Protein AF-A0A3L7A9S5-F1 (afdb_monomer_lite)

Radius of gyration: 22.64 Å; chains: 1; bounding box: 62×44×70 Å

Secondary structure (DSSP, 8-state):
----PPPPEEEEEEEEEEETHHHHHHH-TTHHHHHHHHHHHHHHHHHHHHHHHHHHS------EEEEEETTEEEEEEEE-SHHHHHHHHHHHHHHHHHHIIIIITTTT-EEE-EEEEEEETTTSEEEEEESSTTS----S-HHHHHHHHHSSS--TTTEEEEEESHHHHHHHHHHTT--SSEEEE-HHHHHHHHHHHHHHHTSSS---SS--TTEEEEEEEE-TTSGGG-EEEEEEEETTTTSHHHHHHHTTS-SPPPHHHHHHHHHHHHHSTT-------TT-SSGGGGSPPP-TTHHHHHHHHH-----PPPP-PPPPPS-PPP-

Sequence (327 aa):
MASQNARAKSILFLSADLVGSTSYKQEKDGWQLIFLGFYREFPQMLGNVYREHQKLHEGKLEFTLWKAIGDELIFEVPVTSEADISDAVRVWLKAMEDYESDSLRESKLALKGGAFIATFPGPDSESSIPRAPDVEVSDNPVVILNDEALKGKKSHTRFLYDYFGPSVDTGFRIAGHASRRYFTMTVEVIWAIAKIAHSSESSTELDTRHHVRDVVFRGREFLKGVWRGQEYPIFAIDRECETTLNKAFATLNGKEISSKDIAHVCEACSETDGWPSKVYLPNAQTEIFRTPPQDAMKKLRETATDVTPKTQPSEDGEALEEDAPLG

Structure (mmCIF, N/CA/C/O backbone):
data_AF-A0A3L7A9S5-F1
#
_entry.id   AF-A0A3L7A9S5-F1
#
loop_
_atom_site.group_PDB
_atom_site.id
_atom_site.type_symbol
_atom_site.label_atom_id
_atom_site.label_alt_id
_atom_site.label_comp_id
_atom_site.label_asym_id
_atom_site.label_entity_id
_atom_site.label_seq_id
_atom_site.pdbx_PDB_ins_code
_atom_site.Cartn_x
_atom_site.Cartn_y
_atom_site.Cartn_z
_atom_site.occupancy
_atom_site.B_iso_or_equiv
_atom_site.auth_seq_id
_atom_site.auth_comp_id
_atom_site.auth_asym_id
_atom_site.auth_atom_id
_atom_site.pdbx_PDB_model_num
ATOM 1 N N . MET A 1 1 ? 33.549 2.703 -12.528 1.00 35.19 1 MET A N 1
ATOM 2 C CA . MET A 1 1 ? 33.084 3.773 -11.612 1.00 35.19 1 MET A CA 1
ATOM 3 C C . MET A 1 1 ? 32.194 4.705 -12.431 1.00 35.19 1 MET A C 1
ATOM 5 O O . MET A 1 1 ? 32.700 5.223 -13.407 1.00 35.19 1 MET A O 1
ATOM 9 N N . ALA A 1 2 ? 30.898 4.914 -12.223 1.00 31.73 2 ALA A N 1
ATOM 10 C CA . ALA A 1 2 ? 29.937 4.472 -11.224 1.00 31.73 2 ALA A CA 1
ATOM 11 C C . ALA A 1 2 ? 28.692 3.943 -11.964 1.00 31.73 2 ALA A C 1
ATOM 13 O O . ALA A 1 2 ? 28.119 4.658 -12.781 1.00 31.73 2 ALA A O 1
ATOM 14 N N . SER A 1 3 ? 28.277 2.704 -11.687 1.00 35.16 3 SER A N 1
ATOM 15 C CA . SER A 1 3 ? 26.909 2.283 -11.996 1.00 35.16 3 SER A CA 1
ATOM 16 C C . SER A 1 3 ? 26.027 2.974 -10.966 1.00 35.16 3 SER A C 1
ATOM 18 O O . SER A 1 3 ? 26.163 2.703 -9.774 1.00 35.16 3 SER A O 1
ATOM 20 N N . GLN A 1 4 ? 25.232 3.952 -11.400 1.00 40.06 4 GLN A N 1
ATOM 21 C CA . GLN A 1 4 ? 24.271 4.648 -10.551 1.00 40.06 4 GLN A CA 1
ATOM 22 C C . GLN A 1 4 ? 23.406 3.609 -9.836 1.00 40.06 4 GLN A C 1
ATOM 24 O O . GLN A 1 4 ? 22.606 2.925 -10.468 1.00 40.06 4 GLN A O 1
ATOM 29 N N . ASN A 1 5 ? 23.592 3.485 -8.520 1.00 42.44 5 ASN A N 1
ATOM 30 C CA . ASN A 1 5 ? 22.676 2.757 -7.655 1.00 42.44 5 ASN A CA 1
ATOM 31 C C . ASN A 1 5 ? 21.263 3.259 -7.960 1.00 42.44 5 ASN A C 1
ATOM 33 O O . ASN A 1 5 ? 21.004 4.458 -7.812 1.00 42.44 5 ASN A O 1
ATOM 37 N N . ALA A 1 6 ? 20.351 2.365 -8.349 1.00 57.88 6 ALA A N 1
ATOM 38 C CA . ALA A 1 6 ? 18.932 2.645 -8.196 1.00 57.88 6 ALA A CA 1
ATOM 39 C C . ALA A 1 6 ? 18.742 3.107 -6.744 1.00 57.88 6 ALA A C 1
ATOM 41 O O . ALA A 1 6 ? 19.107 2.391 -5.807 1.00 57.88 6 ALA A O 1
ATOM 42 N N . ARG A 1 7 ? 18.320 4.363 -6.556 1.00 83.38 7 ARG A N 1
ATOM 43 C CA . ARG A 1 7 ? 18.239 4.960 -5.221 1.00 83.38 7 ARG A CA 1
ATOM 44 C C . ARG A 1 7 ? 17.234 4.138 -4.428 1.00 83.38 7 ARG A C 1
ATOM 46 O O . ARG A 1 7 ? 16.077 4.052 -4.834 1.00 83.38 7 ARG A O 1
ATOM 53 N N . ALA A 1 8 ? 17.702 3.531 -3.340 1.00 94.12 8 ALA A N 1
ATOM 54 C CA . ALA A 1 8 ? 16.856 2.739 -2.469 1.00 94.12 8 ALA A CA 1
ATOM 55 C C . ALA A 1 8 ? 15.599 3.530 -2.092 1.00 94.12 8 ALA A C 1
ATOM 57 O O . ALA A 1 8 ? 15.684 4.721 -1.774 1.00 94.12 8 ALA A O 1
ATOM 58 N N . LYS A 1 9 ? 14.444 2.877 -2.174 1.00 96.44 9 LYS A N 1
ATOM 59 C CA . LYS A 1 9 ? 13.139 3.495 -1.932 1.00 96.44 9 LYS A CA 1
ATOM 60 C C . LYS A 1 9 ? 12.128 2.435 -1.525 1.00 96.44 9 LYS A C 1
ATOM 62 O O . LYS A 1 9 ? 12.250 1.283 -1.940 1.00 96.44 9 LYS A O 1
ATOM 67 N N . SER A 1 10 ? 11.115 2.863 -0.786 1.00 98.19 10 SER A N 1
ATOM 68 C CA . SER A 1 10 ? 9.901 2.080 -0.581 1.00 98.19 10 SER A CA 1
ATOM 69 C C . SER A 1 10 ? 8.718 2.798 -1.210 1.00 98.19 10 SER A C 1
ATOM 71 O O . SER A 1 10 ? 8.653 4.030 -1.220 1.00 98.19 10 SER A O 1
ATOM 73 N N . ILE A 1 11 ? 7.797 2.016 -1.755 1.00 98.62 11 ILE A N 1
ATOM 74 C CA . ILE A 1 11 ? 6.566 2.502 -2.366 1.00 98.62 11 ILE A CA 1
ATOM 75 C C . ILE A 1 11 ? 5.407 1.827 -1.646 1.00 98.62 11 ILE A C 1
ATOM 77 O O . ILE A 1 11 ? 5.340 0.599 -1.599 1.00 98.62 11 ILE A O 1
ATOM 81 N N . LEU A 1 12 ? 4.524 2.638 -1.068 1.00 98.88 12 LEU A N 1
ATOM 82 C CA . LEU A 1 12 ? 3.253 2.196 -0.515 1.00 98.88 12 LEU A CA 1
ATOM 83 C C . LEU A 1 12 ? 2.237 2.081 -1.653 1.00 98.88 12 LEU A C 1
ATOM 85 O O . LEU A 1 12 ? 2.087 3.005 -2.447 1.00 98.88 12 LEU A O 1
ATOM 89 N N . PHE A 1 13 ? 1.518 0.973 -1.699 1.00 98.81 13 PHE A N 1
ATOM 90 C CA . PHE A 1 13 ? 0.423 0.721 -2.619 1.00 98.81 13 PHE A CA 1
ATOM 91 C C . PHE A 1 13 ? -0.887 0.717 -1.848 1.00 98.81 13 PHE A C 1
ATOM 93 O O . PHE A 1 13 ? -0.985 0.090 -0.794 1.00 98.81 13 PHE A O 1
ATOM 100 N N . LEU A 1 14 ? -1.882 1.415 -2.381 1.00 98.81 14 LEU A N 1
ATOM 101 C CA . LEU A 1 14 ? -3.208 1.569 -1.796 1.00 98.81 14 LEU A CA 1
ATOM 102 C C . LEU A 1 14 ? -4.243 1.200 -2.848 1.00 98.81 14 LEU A C 1
ATOM 104 O O . LEU A 1 14 ? -4.197 1.735 -3.958 1.00 98.81 14 LEU A O 1
ATOM 108 N N . SER A 1 15 ? -5.158 0.291 -2.515 1.00 98.44 15 SER A N 1
ATOM 109 C CA . SER A 1 15 ? -6.198 -0.140 -3.448 1.00 98.44 15 SER A CA 1
ATOM 110 C C . SER A 1 15 ? -7.613 0.209 -3.002 1.00 98.44 15 SER A C 1
ATOM 112 O O . SER A 1 15 ? -7.900 0.362 -1.810 1.00 98.44 15 SER A O 1
ATOM 114 N N . ALA A 1 16 ? -8.488 0.378 -3.990 1.00 98.19 16 ALA A N 1
ATOM 115 C CA . ALA A 1 16 ? -9.925 0.541 -3.832 1.00 98.19 16 ALA A CA 1
ATOM 116 C C . ALA A 1 16 ? -10.635 -0.261 -4.932 1.00 98.19 16 ALA A C 1
ATOM 118 O O . ALA A 1 16 ? -10.378 -0.043 -6.112 1.00 98.19 16 ALA A O 1
ATOM 119 N N . ASP A 1 17 ? -11.524 -1.166 -4.534 1.00 97.38 17 ASP A N 1
ATOM 120 C CA . ASP A 1 17 ? -12.269 -2.101 -5.386 1.00 97.38 17 ASP A CA 1
ATOM 121 C C . ASP A 1 17 ? -13.773 -2.000 -5.067 1.00 97.38 17 ASP A C 1
ATOM 123 O O . ASP A 1 17 ? -14.163 -1.968 -3.892 1.00 97.38 17 ASP A O 1
ATOM 127 N N . LEU A 1 18 ? -14.621 -1.942 -6.101 1.00 96.69 18 LEU A N 1
ATOM 128 C CA . LEU A 1 18 ? -16.079 -1.885 -5.974 1.00 96.69 18 LEU A CA 1
ATOM 129 C C . LEU A 1 18 ? -16.670 -3.245 -5.557 1.00 96.69 18 LEU A C 1
ATOM 131 O O . LEU A 1 18 ? -16.833 -4.185 -6.333 1.00 96.69 18 LEU A O 1
ATOM 135 N N . VAL A 1 19 ? -17.146 -3.325 -4.319 1.00 94.44 19 VAL A N 1
ATOM 136 C CA . VAL A 1 19 ? -17.860 -4.491 -3.790 1.00 94.44 19 VAL A CA 1
ATOM 137 C C . VAL A 1 19 ? -19.236 -4.630 -4.446 1.00 94.44 19 VAL A C 1
ATOM 139 O O . VAL A 1 19 ? -20.034 -3.696 -4.439 1.00 94.44 19 VAL A O 1
ATOM 142 N N . GLY A 1 20 ? -19.548 -5.828 -4.952 1.00 90.81 20 GLY A N 1
ATOM 143 C CA . GLY A 1 20 ? -20.847 -6.140 -5.569 1.00 90.81 20 GLY A CA 1
ATOM 144 C C . GLY A 1 20 ? -20.977 -5.694 -7.030 1.00 90.81 20 GLY A C 1
ATOM 145 O O . GLY A 1 20 ? -22.034 -5.864 -7.641 1.00 90.81 20 GLY A O 1
ATOM 146 N N . SER A 1 21 ? -19.895 -5.178 -7.611 1.00 91.12 21 SER A N 1
ATOM 147 C CA . SER A 1 21 ? -19.820 -4.669 -8.982 1.00 91.12 21 SER A CA 1
ATOM 148 C C . SER A 1 21 ? -20.270 -5.684 -10.043 1.00 91.12 21 SER A C 1
ATOM 150 O O . SER A 1 21 ? -20.914 -5.321 -11.024 1.00 91.12 21 SER A O 1
ATOM 152 N N . THR A 1 22 ? -19.942 -6.967 -9.862 1.00 90.88 22 THR A N 1
ATOM 153 C CA . THR A 1 22 ? -20.219 -8.016 -10.850 1.00 90.88 22 THR A CA 1
ATOM 154 C C . THR A 1 22 ? -21.714 -8.253 -10.984 1.00 90.88 22 THR A C 1
ATOM 156 O O . THR A 1 22 ? -22.223 -8.204 -12.099 1.00 90.88 22 THR A O 1
ATOM 159 N N . SER A 1 23 ? -22.426 -8.421 -9.867 1.00 92.00 23 SER A N 1
ATOM 160 C CA . SER A 1 23 ? -23.889 -8.525 -9.872 1.00 92.00 23 SER A CA 1
ATOM 161 C C . SER A 1 23 ? -24.528 -7.246 -10.411 1.00 92.00 23 SER A C 1
ATOM 163 O O . SER A 1 23 ? -25.409 -7.306 -11.263 1.00 92.00 23 SER A O 1
ATOM 165 N N . TYR A 1 24 ? -24.017 -6.079 -10.007 1.00 92.50 24 TYR A N 1
ATOM 166 C CA . TYR A 1 24 ? -24.535 -4.789 -10.465 1.00 92.50 24 TYR A CA 1
ATOM 167 C C . TYR A 1 24 ? -24.465 -4.626 -11.993 1.00 92.50 24 TYR A C 1
ATOM 169 O O . TYR A 1 24 ? -25.446 -4.214 -12.608 1.00 92.50 24 TYR A O 1
ATOM 177 N N . LYS A 1 25 ? -23.350 -5.027 -12.622 1.00 92.94 25 LYS A N 1
ATOM 178 C CA . LYS A 1 25 ? -23.174 -5.008 -14.088 1.00 92.94 25 LYS A CA 1
ATOM 179 C C . LYS A 1 25 ? -24.177 -5.888 -14.842 1.00 92.94 25 LYS A C 1
ATOM 181 O O . LYS A 1 25 ? -24.482 -5.591 -15.991 1.00 92.94 25 LYS A O 1
ATOM 186 N N . GLN A 1 26 ? -24.648 -6.973 -14.226 1.00 93.12 26 GLN A N 1
ATOM 187 C CA . GLN A 1 26 ? -25.603 -7.904 -14.843 1.00 93.12 26 GLN A CA 1
ATOM 188 C C . GLN A 1 26 ? -27.059 -7.456 -14.667 1.00 93.12 26 GLN A C 1
ATOM 190 O O . GLN A 1 26 ? -27.915 -7.817 -15.467 1.00 93.12 26 GLN A O 1
ATOM 195 N N . GLU A 1 27 ? -27.349 -6.686 -13.616 1.00 91.81 27 GLU A N 1
ATOM 196 C CA . GLU A 1 27 ? -28.719 -6.352 -13.212 1.00 91.81 27 GLU A CA 1
ATOM 197 C C . GLU A 1 27 ? -29.150 -4.921 -13.562 1.00 91.81 27 GLU A C 1
ATOM 199 O O . GLU A 1 27 ? -30.349 -4.628 -13.559 1.00 91.81 27 GLU A O 1
ATOM 204 N N . LYS A 1 28 ? -28.203 -4.001 -13.788 1.00 92.38 28 LYS A N 1
ATOM 205 C CA . LYS A 1 28 ? -28.486 -2.567 -13.938 1.00 92.38 28 LYS A CA 1
ATOM 206 C C . LYS A 1 28 ? -28.004 -2.023 -15.273 1.00 92.38 28 LYS A C 1
ATOM 208 O O . LYS A 1 28 ? -26.805 -1.933 -15.521 1.00 92.38 28 LYS A O 1
ATOM 213 N N . ASP A 1 29 ? -28.946 -1.557 -16.086 1.00 91.81 29 ASP A N 1
ATOM 214 C CA . ASP A 1 29 ? -28.632 -0.740 -17.256 1.00 91.81 29 ASP A CA 1
ATOM 215 C C . ASP A 1 29 ? -27.940 0.563 -16.836 1.00 91.81 29 ASP A C 1
ATOM 217 O O . ASP A 1 29 ? -28.244 1.148 -15.794 1.00 91.81 29 ASP A O 1
ATOM 221 N N . GLY A 1 30 ? -26.994 1.027 -17.654 1.00 90.25 30 GLY A N 1
ATOM 222 C CA . GLY A 1 30 ? -26.244 2.255 -17.383 1.00 90.25 30 GLY A CA 1
ATOM 223 C C . GLY A 1 30 ? -25.170 2.122 -16.301 1.00 90.25 30 GLY A C 1
ATOM 224 O O . GLY A 1 30 ? -24.613 3.138 -15.882 1.00 90.25 30 GLY A O 1
ATOM 225 N N . TRP A 1 31 ? -24.824 0.899 -15.874 1.00 93.69 31 TRP A N 1
ATOM 226 C CA . TRP A 1 31 ? -23.756 0.649 -14.899 1.00 93.69 31 TRP A CA 1
ATOM 227 C C . TRP A 1 31 ? -22.420 1.308 -15.273 1.00 93.69 31 TRP A C 1
ATOM 229 O O . TRP A 1 31 ? -21.634 1.657 -14.393 1.00 93.69 31 TRP A O 1
ATOM 239 N N . GLN A 1 32 ? -22.176 1.529 -16.569 1.00 95.12 32 GLN A N 1
ATOM 240 C CA . GLN A 1 32 ? -20.986 2.201 -17.084 1.00 95.12 32 GLN A CA 1
ATOM 241 C C . GLN A 1 32 ? -20.812 3.594 -16.474 1.00 95.12 32 GLN A C 1
ATOM 243 O O . GLN A 1 32 ? -19.680 4.000 -16.236 1.00 95.12 32 GLN A O 1
ATOM 248 N N . LEU A 1 33 ? -21.905 4.314 -16.187 1.00 93.12 33 LEU A N 1
ATOM 249 C CA . LEU A 1 33 ? -21.838 5.646 -15.585 1.00 93.12 33 LEU A CA 1
ATOM 250 C C . LEU A 1 33 ? -21.185 5.602 -14.200 1.00 93.12 33 LEU A C 1
ATOM 252 O O . LEU A 1 33 ? -20.330 6.432 -13.913 1.00 93.12 33 LEU A O 1
ATOM 256 N N . ILE A 1 34 ? -21.525 4.604 -13.380 1.00 93.31 34 ILE A N 1
ATOM 257 C CA . ILE A 1 34 ? -20.937 4.430 -12.046 1.00 93.31 34 ILE A CA 1
ATOM 258 C C . ILE A 1 34 ? -19.443 4.116 -12.143 1.00 93.31 34 ILE A C 1
ATOM 260 O O . ILE A 1 34 ? -18.647 4.673 -11.398 1.00 93.31 34 ILE A O 1
ATOM 264 N N . PHE A 1 35 ? -19.040 3.268 -13.089 1.00 94.38 35 PHE A N 1
ATOM 265 C CA . PHE A 1 35 ? -17.635 2.892 -13.258 1.00 94.38 35 PHE A CA 1
ATOM 266 C C . PHE A 1 35 ? -16.801 4.040 -13.831 1.00 94.38 35 PHE A C 1
ATOM 268 O O . PHE A 1 35 ? -15.708 4.316 -13.347 1.00 94.38 35 PHE A O 1
ATOM 275 N N . LEU A 1 36 ? -17.325 4.755 -14.831 1.00 95.25 36 LEU A N 1
ATOM 276 C CA . LEU A 1 36 ? -16.690 5.966 -15.352 1.00 95.25 36 LEU A CA 1
ATOM 277 C C . LEU A 1 36 ? -16.609 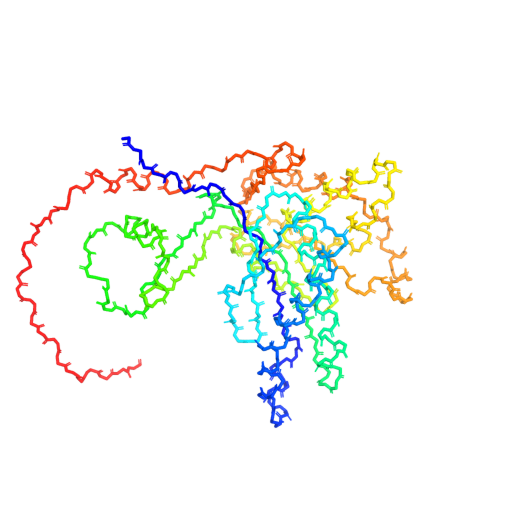7.055 -14.277 1.00 95.25 36 LEU A C 1
ATOM 279 O O . LEU A 1 36 ? -15.599 7.756 -14.211 1.00 95.25 36 LEU A O 1
ATOM 283 N N . GLY A 1 37 ? -17.634 7.161 -13.427 1.00 95.19 37 GLY A N 1
ATOM 284 C CA . GLY A 1 37 ? -17.617 7.967 -12.211 1.00 95.19 37 GLY A CA 1
ATOM 285 C C . GLY A 1 37 ? -16.469 7.542 -11.304 1.00 95.19 37 GLY A C 1
ATOM 286 O O . GLY A 1 37 ? -15.607 8.354 -11.005 1.00 95.19 37 GLY A O 1
ATOM 287 N N . PHE A 1 38 ? -16.356 6.259 -10.964 1.00 97.19 38 PHE A N 1
ATOM 288 C CA . PHE A 1 38 ? -15.276 5.745 -10.120 1.00 97.19 38 PHE A CA 1
ATOM 289 C C . PHE A 1 38 ? -13.883 6.064 -10.675 1.00 97.19 38 PHE A C 1
ATOM 291 O O . PHE A 1 38 ? -13.052 6.627 -9.966 1.00 97.19 38 PHE A O 1
ATOM 298 N N . TYR A 1 39 ? -13.639 5.835 -11.966 1.00 97.50 39 TYR A N 1
ATOM 299 C CA . TYR A 1 39 ? -12.337 6.116 -12.581 1.00 97.50 39 TYR A CA 1
ATOM 300 C C . TYR A 1 39 ? -11.971 7.604 -12.652 1.00 97.50 39 TYR A C 1
ATOM 302 O O . TYR A 1 39 ? -10.797 7.931 -12.831 1.00 97.50 39 TYR A O 1
ATOM 310 N N . ARG A 1 40 ? -12.945 8.516 -12.556 1.00 96.62 40 ARG A N 1
ATOM 311 C CA . ARG A 1 40 ? -12.715 9.962 -12.718 1.00 96.62 40 ARG A CA 1
ATOM 312 C C . ARG A 1 40 ? -12.876 10.743 -11.424 1.00 96.62 40 ARG A C 1
ATOM 314 O O . ARG A 1 40 ? -12.091 11.652 -11.180 1.00 96.62 40 ARG A O 1
ATOM 321 N N . GLU A 1 41 ? -13.878 10.414 -10.626 1.00 97.69 41 GLU A N 1
ATOM 322 C CA . GLU A 1 41 ? -14.292 11.137 -9.425 1.00 97.69 41 GLU A CA 1
ATOM 323 C C . GLU A 1 41 ? -13.554 10.652 -8.178 1.00 97.69 41 GLU A C 1
ATOM 325 O O . GLU A 1 41 ? -13.148 11.491 -7.380 1.00 97.69 41 GLU A O 1
ATOM 330 N N . PHE A 1 42 ? -13.286 9.347 -8.023 1.00 98.25 42 PHE A N 1
ATOM 331 C CA . PHE A 1 42 ? -12.523 8.863 -6.864 1.00 98.25 42 PHE A CA 1
ATOM 332 C C . PHE A 1 42 ? -11.109 9.480 -6.796 1.00 98.25 42 PHE A C 1
ATOM 334 O O . PHE A 1 42 ? -10.752 10.015 -5.745 1.00 98.25 42 PHE A O 1
ATOM 341 N N . PRO A 1 43 ? -10.322 9.554 -7.894 1.00 98.31 43 PRO A N 1
ATOM 342 C CA . PRO A 1 43 ? -9.043 10.270 -7.877 1.00 98.31 43 PRO A CA 1
ATOM 343 C C . PRO A 1 43 ? -9.171 11.767 -7.548 1.00 98.31 43 PRO A C 1
ATOM 345 O O . PRO A 1 43 ? -8.291 12.342 -6.905 1.00 98.31 43 PRO A O 1
ATOM 348 N N . GLN A 1 44 ? -10.263 12.420 -7.966 1.00 98.00 44 GLN A N 1
ATOM 349 C CA . GLN A 1 44 ? -10.523 13.824 -7.626 1.00 98.00 44 GLN A CA 1
ATOM 350 C C . GLN A 1 44 ? -10.839 13.987 -6.136 1.00 98.00 44 GLN A C 1
ATOM 352 O O . GLN A 1 44 ? -10.310 14.905 -5.504 1.00 98.00 44 GLN A O 1
ATOM 357 N N . MET A 1 45 ? -11.647 13.081 -5.577 1.00 98.12 45 MET A N 1
ATOM 358 C CA . MET A 1 45 ? -11.963 13.016 -4.151 1.00 98.12 45 MET A CA 1
ATOM 359 C C . MET A 1 45 ? -10.691 12.827 -3.324 1.00 98.12 45 MET A C 1
ATOM 361 O O . MET A 1 45 ? -10.430 13.611 -2.415 1.00 98.12 45 MET A O 1
ATOM 365 N N . LEU A 1 46 ? -9.838 11.873 -3.707 1.00 98.56 46 LEU A N 1
ATOM 366 C CA . LEU A 1 46 ? -8.532 11.662 -3.083 1.00 98.56 46 LEU A CA 1
ATOM 367 C C . LEU A 1 46 ? -7.681 12.938 -3.100 1.00 98.56 46 LEU A C 1
ATOM 369 O O . LEU A 1 46 ? -7.125 13.333 -2.076 1.00 98.56 46 LEU A O 1
ATOM 373 N N . GLY A 1 47 ? -7.627 13.631 -4.240 1.00 97.94 47 GLY A N 1
ATOM 374 C CA . GLY A 1 47 ? -6.919 14.905 -4.357 1.00 97.94 47 GLY A CA 1
ATOM 375 C C . GLY A 1 47 ? -7.497 16.018 -3.471 1.00 97.94 47 GLY A C 1
ATOM 376 O O . GLY A 1 47 ? -6.733 16.830 -2.950 1.00 97.94 47 GLY A O 1
ATOM 377 N N . ASN A 1 48 ? -8.820 16.073 -3.288 1.00 97.75 48 ASN A N 1
ATOM 378 C CA . ASN A 1 48 ? -9.479 17.018 -2.377 1.00 97.75 48 ASN A CA 1
ATOM 379 C C . ASN A 1 48 ? -9.118 16.721 -0.918 1.00 97.75 48 ASN A C 1
ATOM 381 O O . ASN A 1 48 ? -8.620 17.609 -0.227 1.00 97.75 48 ASN A O 1
ATOM 385 N N . VAL A 1 49 ? -9.312 15.475 -0.474 1.00 97.94 49 VAL A N 1
ATOM 386 C CA . VAL A 1 49 ? -8.991 15.036 0.892 1.00 97.94 49 VAL A CA 1
ATOM 387 C C . VAL A 1 49 ? -7.519 15.293 1.205 1.00 97.94 49 VAL A C 1
ATOM 389 O O . VAL A 1 49 ? -7.195 15.835 2.262 1.00 97.94 49 VAL A O 1
ATOM 392 N N . TYR A 1 50 ? -6.623 14.985 0.264 1.00 97.50 50 TYR A N 1
ATOM 393 C CA . TYR A 1 50 ? -5.200 15.238 0.443 1.00 97.50 50 TYR A CA 1
ATOM 394 C C . TYR A 1 50 ? -4.871 16.734 0.567 1.00 97.50 50 TYR A C 1
ATOM 396 O O . TYR A 1 50 ? -4.086 17.118 1.432 1.00 97.50 50 TYR A O 1
ATOM 404 N N . ARG A 1 51 ? -5.496 17.607 -0.236 1.00 96.38 51 ARG A N 1
ATOM 405 C CA . ARG A 1 51 ? -5.308 19.062 -0.105 1.00 96.38 51 ARG A CA 1
ATOM 406 C C . ARG A 1 51 ? -5.744 19.585 1.258 1.00 96.38 51 ARG A C 1
ATOM 408 O O . ARG A 1 51 ? -5.061 20.444 1.806 1.00 96.38 51 ARG A O 1
ATOM 415 N N . GLU A 1 52 ? -6.852 19.091 1.803 1.00 95.31 52 GLU A N 1
ATOM 416 C CA . GLU A 1 52 ? -7.284 19.469 3.154 1.00 95.31 52 GLU A CA 1
ATOM 417 C C . GLU A 1 52 ? -6.307 18.955 4.217 1.00 95.31 52 GLU A C 1
ATOM 419 O O . GLU A 1 52 ? -5.937 19.705 5.117 1.00 95.31 52 GLU A O 1
ATOM 424 N N . HIS A 1 53 ? -5.803 17.728 4.062 1.00 93.88 53 HIS A N 1
ATOM 425 C CA . HIS A 1 53 ? -4.764 17.181 4.932 1.00 93.88 53 HIS A CA 1
ATOM 426 C C . HIS A 1 53 ? -3.490 18.045 4.933 1.00 93.88 53 HIS A C 1
ATOM 428 O O . HIS A 1 53 ? -2.962 18.366 5.994 1.00 93.88 53 HIS A O 1
ATOM 434 N N . GLN A 1 54 ? -3.020 18.486 3.760 1.00 93.31 54 GLN A N 1
ATOM 435 C CA . GLN A 1 54 ? -1.827 19.337 3.632 1.00 93.31 54 GLN A CA 1
ATOM 436 C C . GLN A 1 54 ? -1.960 20.717 4.289 1.00 93.31 54 GLN A C 1
ATOM 438 O O . GLN A 1 54 ? -0.949 21.344 4.589 1.00 93.31 54 GLN A O 1
ATOM 443 N N . LYS A 1 55 ? -3.180 21.229 4.501 1.00 92.75 55 LYS A N 1
ATOM 444 C CA . LYS A 1 55 ? -3.370 22.505 5.215 1.00 92.75 55 LYS A CA 1
ATOM 445 C C . LYS A 1 55 ? -3.054 22.387 6.703 1.00 92.75 55 LYS A C 1
ATOM 447 O O . LYS A 1 55 ? -2.764 23.397 7.336 1.00 92.75 55 LYS A O 1
ATOM 452 N N . LEU A 1 56 ? -3.175 21.180 7.250 1.00 87.81 56 LEU A N 1
ATOM 453 C CA . LEU A 1 56 ? -3.045 20.903 8.678 1.00 87.81 56 LEU A CA 1
ATOM 454 C C . LEU A 1 56 ? -1.700 20.264 9.023 1.00 87.81 56 LEU A C 1
ATOM 456 O O . LEU A 1 56 ? -1.250 20.375 10.160 1.00 87.81 56 LEU A O 1
ATOM 460 N N . HIS A 1 57 ? -1.068 19.600 8.056 1.00 86.75 57 HIS A N 1
ATOM 461 C CA . HIS A 1 57 ? 0.079 18.739 8.301 1.00 86.75 57 HIS A CA 1
ATOM 462 C C . HIS A 1 57 ? 1.211 18.998 7.309 1.00 86.75 57 HIS A C 1
ATOM 464 O O . HIS A 1 57 ? 0.992 19.185 6.110 1.00 86.75 57 HIS A O 1
ATOM 470 N N . GLU A 1 58 ? 2.436 18.965 7.826 1.00 83.50 58 GLU A N 1
ATOM 471 C CA . GLU A 1 58 ? 3.650 18.976 7.019 1.00 83.50 58 GLU A CA 1
ATOM 472 C C . GLU A 1 58 ? 3.858 17.619 6.336 1.00 83.50 58 GLU A C 1
ATOM 474 O O . GLU A 1 58 ? 3.417 16.584 6.828 1.00 83.50 58 GLU A O 1
ATOM 479 N N . GLY A 1 59 ? 4.556 17.622 5.201 1.00 81.94 59 GLY A N 1
ATOM 480 C CA . GLY A 1 59 ? 4.821 16.417 4.417 1.00 81.94 59 GLY A CA 1
ATOM 481 C C . GLY A 1 59 ? 4.170 16.454 3.038 1.00 81.94 59 GLY A C 1
ATOM 482 O O . GLY A 1 59 ? 3.118 17.059 2.806 1.00 81.94 59 GLY A O 1
ATOM 483 N N . LYS A 1 60 ? 4.837 15.816 2.075 1.00 91.12 60 LYS A N 1
ATOM 484 C CA . LYS A 1 60 ? 4.361 15.727 0.696 1.00 91.12 60 LYS A CA 1
ATOM 485 C C . LYS A 1 60 ? 4.207 14.263 0.306 1.00 91.12 60 LYS A C 1
ATOM 487 O O . LYS A 1 60 ? 5.194 13.563 0.126 1.00 91.12 60 LYS A O 1
ATOM 492 N N . LEU A 1 61 ? 2.960 13.854 0.134 1.00 96.31 61 LEU A N 1
ATOM 493 C CA . LEU A 1 61 ? 2.546 12.587 -0.433 1.00 96.31 61 LEU A CA 1
ATOM 494 C C . LEU A 1 61 ? 2.228 12.814 -1.908 1.00 96.31 61 LEU A C 1
ATOM 496 O O . LEU A 1 61 ? 1.636 13.827 -2.290 1.00 96.31 61 LEU A O 1
ATOM 500 N N . GLU A 1 62 ? 2.624 11.866 -2.742 1.00 96.75 62 GLU A N 1
ATOM 501 C CA . GLU A 1 62 ? 2.336 11.883 -4.169 1.00 96.75 62 GLU A CA 1
ATOM 502 C C . GLU A 1 62 ? 1.573 10.614 -4.525 1.00 96.75 62 GLU A C 1
ATOM 504 O O . GLU A 1 62 ? 2.165 9.560 -4.726 1.00 96.75 62 GLU A O 1
ATOM 509 N N . PHE A 1 63 ? 0.247 10.727 -4.570 1.00 98.38 63 PHE A N 1
ATOM 510 C CA . PHE A 1 63 ? -0.627 9.648 -5.015 1.00 98.38 63 PHE A CA 1
ATOM 511 C C . PHE A 1 63 ? -0.620 9.590 -6.539 1.00 98.38 63 PHE A C 1
ATOM 513 O O . PHE A 1 63 ? -1.166 10.475 -7.202 1.00 98.38 63 PHE A O 1
ATOM 520 N N . THR A 1 64 ? -0.037 8.532 -7.093 1.00 97.81 64 THR A N 1
ATOM 521 C CA . THR A 1 64 ? -0.013 8.286 -8.538 1.00 97.81 64 THR A CA 1
ATOM 522 C C . THR A 1 64 ? -0.769 7.006 -8.848 1.00 97.81 64 THR A C 1
ATOM 524 O O . THR A 1 64 ? -0.578 5.997 -8.180 1.00 97.81 64 THR A O 1
ATOM 527 N N . LEU A 1 65 ? -1.643 7.023 -9.857 1.00 97.94 65 LEU A N 1
ATOM 528 C CA . LEU A 1 65 ? -2.304 5.799 -10.307 1.00 97.94 65 LEU A CA 1
ATOM 529 C C . LEU A 1 65 ? -1.250 4.862 -10.911 1.00 97.94 65 LEU A C 1
ATOM 531 O O . LEU A 1 65 ? -0.651 5.195 -11.933 1.00 97.94 65 LEU A O 1
ATOM 535 N N . TRP A 1 66 ? -1.058 3.690 -10.306 1.00 97.31 66 TRP A N 1
ATOM 536 C CA . TRP A 1 66 ? -0.183 2.652 -10.847 1.00 97.31 66 TRP A CA 1
ATOM 537 C C . TRP A 1 66 ? -0.923 1.819 -11.889 1.00 97.31 66 TRP A C 1
ATOM 539 O O . TRP A 1 66 ? -0.487 1.727 -13.037 1.00 97.31 66 TRP A O 1
ATOM 549 N N . LYS A 1 67 ? -2.070 1.239 -11.514 1.00 94.94 67 LYS A N 1
ATOM 550 C CA . LYS A 1 67 ? -2.903 0.462 -12.438 1.00 94.94 67 LYS A CA 1
ATOM 551 C C . LYS A 1 67 ? -4.378 0.475 -12.064 1.00 94.94 67 LYS A C 1
ATOM 553 O O . LYS A 1 67 ? -4.743 0.607 -10.900 1.00 94.94 67 LYS A O 1
ATOM 558 N N . ALA A 1 68 ? -5.204 0.305 -13.090 1.00 95.81 68 ALA A N 1
ATOM 559 C CA . ALA A 1 68 ? -6.616 -0.019 -12.968 1.00 95.81 68 ALA A CA 1
ATOM 560 C C . ALA A 1 68 ? -6.816 -1.465 -13.442 1.00 95.81 68 ALA A C 1
ATOM 562 O O . ALA A 1 68 ? -6.382 -1.811 -14.544 1.00 95.81 68 ALA A O 1
ATOM 563 N N . ILE A 1 69 ? -7.439 -2.305 -12.618 1.00 93.56 69 ILE A N 1
ATOM 564 C CA . ILE A 1 69 ? -7.690 -3.721 -12.909 1.00 93.56 69 ILE A CA 1
ATOM 565 C C . ILE A 1 69 ? -9.192 -3.953 -12.809 1.00 93.56 69 ILE A C 1
ATOM 567 O O . ILE A 1 69 ? -9.726 -4.159 -11.726 1.00 93.56 69 ILE A O 1
ATOM 571 N N . GLY A 1 70 ? -9.892 -3.891 -13.942 1.00 91.75 70 GLY A N 1
ATOM 572 C CA . GLY A 1 70 ? -11.352 -3.956 -13.922 1.00 91.75 70 GLY A CA 1
ATOM 573 C C . GLY A 1 70 ? -11.923 -2.842 -13.043 1.00 91.75 70 GLY A C 1
ATOM 574 O O . GLY A 1 70 ? -11.732 -1.668 -13.333 1.00 91.75 70 GLY A O 1
ATOM 575 N N . ASP A 1 71 ? -12.618 -3.210 -11.978 1.00 94.44 71 ASP A N 1
ATOM 576 C CA . ASP A 1 71 ? -13.241 -2.348 -10.970 1.00 94.44 71 ASP A CA 1
ATOM 577 C C . ASP A 1 71 ? -12.339 -1.951 -9.791 1.00 94.44 71 ASP A C 1
ATOM 579 O O . ASP A 1 71 ? -12.810 -1.280 -8.875 1.00 94.44 71 ASP A O 1
ATOM 583 N N . GLU A 1 72 ? -11.055 -2.308 -9.828 1.00 97.19 72 GLU A N 1
ATOM 584 C CA . GLU A 1 72 ? -10.063 -1.904 -8.833 1.00 97.19 72 GLU A CA 1
ATOM 585 C C . GLU A 1 72 ? -9.147 -0.789 -9.360 1.00 97.19 72 GLU A C 1
ATOM 587 O O . GLU A 1 72 ? -8.651 -0.835 -10.490 1.00 97.19 72 GLU A O 1
ATOM 592 N N . LEU A 1 73 ? -8.882 0.207 -8.514 1.00 98.44 73 LEU A N 1
ATOM 593 C CA . LEU A 1 73 ? -7.841 1.215 -8.697 1.00 98.44 73 LEU A CA 1
ATOM 594 C C . LEU A 1 73 ? -6.738 1.000 -7.665 1.00 98.44 73 LEU A C 1
ATOM 596 O O . LEU A 1 73 ? -7.022 0.926 -6.470 1.00 98.44 73 LEU A O 1
ATOM 600 N N . ILE A 1 74 ? -5.483 0.969 -8.117 1.00 98.56 74 ILE A N 1
ATOM 601 C CA . ILE A 1 74 ? -4.311 0.850 -7.246 1.00 98.56 74 ILE A CA 1
ATOM 602 C C . ILE A 1 74 ? -3.399 2.046 -7.468 1.00 98.56 74 ILE A C 1
ATOM 604 O O . ILE A 1 74 ? -2.921 2.292 -8.580 1.00 98.56 74 ILE A O 1
ATOM 608 N N . PHE A 1 75 ? -3.155 2.784 -6.394 1.00 98.75 75 PHE A N 1
ATOM 609 C CA . PHE A 1 75 ? -2.267 3.934 -6.372 1.00 98.75 75 PHE A CA 1
ATOM 610 C C . PHE A 1 75 ? -0.962 3.583 -5.677 1.00 98.75 75 PHE A C 1
ATOM 612 O O . PHE A 1 75 ? -0.941 2.799 -4.733 1.00 98.75 75 PHE A O 1
ATOM 619 N N . GLU A 1 76 ? 0.113 4.201 -6.140 1.00 98.62 76 GLU A N 1
ATOM 620 C CA . GLU A 1 76 ? 1.421 4.179 -5.511 1.00 98.62 76 GLU A CA 1
ATOM 621 C C . GLU A 1 76 ? 1.720 5.520 -4.835 1.00 98.62 76 GLU A C 1
ATOM 623 O O . GLU A 1 76 ? 1.338 6.584 -5.331 1.00 98.62 76 GLU A O 1
ATOM 628 N N . VAL A 1 77 ? 2.413 5.456 -3.700 1.00 98.69 77 VAL A N 1
ATOM 629 C CA . VAL A 1 77 ? 2.885 6.602 -2.924 1.00 98.69 77 VAL A CA 1
ATOM 630 C C . VAL A 1 77 ? 4.334 6.333 -2.517 1.00 98.69 77 VAL A C 1
ATOM 632 O O . VAL A 1 77 ? 4.589 5.428 -1.717 1.00 98.69 77 VAL A O 1
ATOM 635 N N . PRO A 1 78 ? 5.317 7.079 -3.046 1.00 98.12 78 PRO A N 1
ATOM 636 C CA . PRO A 1 78 ? 6.678 7.034 -2.527 1.00 98.12 78 PRO A CA 1
ATOM 637 C C . PRO A 1 78 ? 6.689 7.497 -1.068 1.00 98.12 78 PRO A C 1
ATOM 639 O O . PRO A 1 78 ? 6.185 8.575 -0.758 1.00 98.12 78 PRO A O 1
ATOM 642 N N . VAL A 1 79 ? 7.275 6.696 -0.179 1.00 98.25 79 VAL A N 1
ATOM 643 C CA . VAL A 1 79 ? 7.294 6.972 1.265 1.00 98.25 79 VAL A CA 1
ATOM 644 C C . VAL A 1 79 ? 8.719 6.992 1.800 1.00 98.25 79 VAL A C 1
ATOM 646 O O . VAL A 1 79 ? 9.592 6.250 1.342 1.00 98.25 79 VAL A O 1
ATOM 649 N N . THR A 1 80 ? 8.965 7.868 2.771 1.00 97.62 80 THR A N 1
ATOM 650 C CA . THR A 1 80 ? 10.291 8.078 3.361 1.00 97.62 80 THR A CA 1
ATOM 651 C C . THR A 1 80 ? 10.328 7.971 4.878 1.00 97.62 80 THR A C 1
ATOM 653 O O . THR A 1 80 ? 11.416 7.802 5.424 1.00 97.62 80 THR A O 1
ATOM 656 N N . SER A 1 81 ? 9.179 8.039 5.546 1.00 97.56 81 SER A N 1
ATOM 657 C CA . SER A 1 81 ? 9.023 7.952 6.999 1.00 97.56 81 SER A CA 1
ATOM 658 C C . SER A 1 81 ? 7.794 7.120 7.381 1.00 97.56 81 SER A C 1
ATOM 660 O O . SER A 1 81 ? 6.934 6.837 6.545 1.00 97.56 81 SER A O 1
ATOM 662 N N . GLU A 1 82 ? 7.685 6.732 8.653 1.00 97.38 82 GLU A N 1
ATOM 663 C CA . GLU A 1 82 ? 6.482 6.074 9.174 1.00 97.38 82 GLU A CA 1
ATOM 664 C C . GLU A 1 82 ? 5.250 6.990 9.124 1.00 97.38 82 GLU A C 1
ATOM 666 O O . GLU A 1 82 ? 4.135 6.515 8.900 1.00 97.38 82 GLU A O 1
ATOM 671 N N . ALA A 1 83 ? 5.459 8.300 9.295 1.00 96.19 83 ALA A N 1
ATOM 672 C CA . ALA A 1 83 ? 4.406 9.303 9.189 1.00 96.19 83 ALA A CA 1
ATOM 673 C C . ALA A 1 83 ? 3.826 9.347 7.769 1.00 96.19 83 ALA A C 1
ATOM 675 O O . ALA A 1 83 ? 2.607 9.335 7.633 1.00 96.19 83 ALA A O 1
ATOM 676 N N . ASP A 1 84 ? 4.667 9.270 6.725 1.00 97.62 84 ASP A N 1
ATOM 677 C CA . ASP A 1 84 ? 4.199 9.243 5.329 1.00 97.62 84 ASP A CA 1
ATOM 678 C C . ASP A 1 84 ? 3.234 8.070 5.085 1.00 97.62 84 ASP A C 1
ATOM 680 O O . ASP A 1 84 ? 2.206 8.228 4.428 1.00 97.62 84 ASP A O 1
ATOM 684 N N . ILE A 1 85 ? 3.552 6.890 5.634 1.00 98.44 85 ILE A N 1
ATOM 685 C CA . ILE A 1 85 ? 2.712 5.690 5.514 1.00 98.44 85 ILE A CA 1
ATOM 686 C C . ILE A 1 85 ? 1.386 5.891 6.248 1.00 98.44 85 ILE A C 1
ATOM 688 O O . ILE A 1 85 ? 0.322 5.638 5.682 1.00 98.44 85 ILE A O 1
ATOM 692 N N . SER A 1 86 ? 1.450 6.340 7.503 1.00 97.69 86 SER A N 1
ATOM 693 C CA . SER A 1 86 ? 0.266 6.564 8.332 1.00 97.69 86 SER A CA 1
ATOM 694 C C . SER A 1 86 ? -0.664 7.598 7.696 1.00 97.69 86 SER A C 1
ATOM 696 O O . SER A 1 86 ? -1.839 7.309 7.471 1.00 97.69 86 SER A O 1
ATOM 698 N N . ASP A 1 87 ? -0.131 8.750 7.293 1.00 97.50 87 ASP A N 1
ATOM 699 C CA . ASP A 1 87 ? -0.896 9.823 6.659 1.00 97.50 87 ASP A CA 1
ATOM 700 C C . ASP A 1 87 ? -1.495 9.376 5.323 1.00 97.50 87 ASP A C 1
ATOM 702 O O .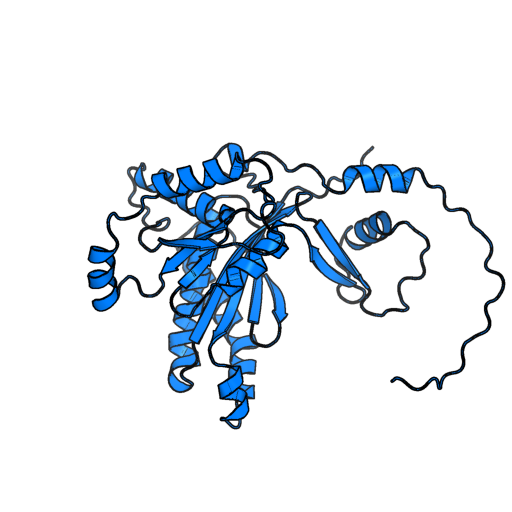 ASP A 1 87 ? -2.676 9.618 5.069 1.00 97.50 87 ASP A O 1
ATOM 706 N N . ALA A 1 88 ? -0.736 8.656 4.488 1.00 98.56 88 ALA A N 1
ATOM 707 C CA . ALA A 1 88 ? -1.248 8.151 3.217 1.00 98.56 88 ALA A CA 1
ATOM 708 C C . ALA A 1 88 ? -2.424 7.183 3.406 1.00 98.56 88 ALA A C 1
ATOM 710 O O . ALA A 1 88 ? -3.438 7.311 2.717 1.00 98.56 88 ALA A O 1
ATOM 711 N N . VAL A 1 89 ? -2.328 6.259 4.369 1.00 98.62 89 VAL A N 1
ATOM 712 C CA . VAL A 1 89 ? -3.419 5.331 4.706 1.00 98.62 89 VAL A CA 1
ATOM 713 C C . VAL A 1 89 ? -4.641 6.087 5.238 1.00 98.62 89 VAL A C 1
ATOM 715 O O . VAL A 1 89 ? -5.765 5.797 4.826 1.00 98.62 89 VAL A O 1
ATOM 718 N N . ARG A 1 90 ? -4.455 7.083 6.113 1.00 97.50 90 ARG A N 1
ATOM 719 C CA . ARG A 1 90 ? -5.566 7.872 6.678 1.00 97.50 90 ARG A CA 1
ATOM 720 C C . ARG A 1 90 ? -6.270 8.727 5.622 1.00 97.50 90 ARG A C 1
ATOM 722 O O . ARG A 1 90 ? -7.500 8.726 5.569 1.00 97.50 90 ARG A O 1
ATOM 729 N N . VAL A 1 91 ? -5.513 9.390 4.747 1.00 98.25 91 VAL A N 1
ATOM 730 C CA . VAL A 1 91 ? -6.044 10.142 3.596 1.00 98.25 91 VAL A CA 1
ATOM 731 C C . VAL A 1 91 ? -6.820 9.220 2.654 1.00 98.25 91 VAL A C 1
ATOM 733 O O . VAL A 1 91 ? -7.921 9.565 2.228 1.00 98.25 91 VAL A O 1
ATOM 736 N N . TRP A 1 92 ? -6.286 8.031 2.369 1.00 98.75 92 TRP A N 1
ATOM 737 C CA . TRP A 1 92 ? -6.941 7.049 1.507 1.00 98.75 92 TRP A CA 1
ATOM 738 C C . TRP A 1 92 ? -8.277 6.566 2.072 1.00 98.75 92 TRP A C 1
ATOM 740 O O . TRP A 1 92 ? -9.291 6.601 1.378 1.00 98.75 92 TRP A O 1
ATOM 750 N N . LEU A 1 93 ? -8.300 6.173 3.349 1.00 98.50 93 LEU A N 1
ATOM 751 C CA . LEU A 1 93 ? -9.517 5.720 4.026 1.00 98.50 93 LEU A CA 1
ATOM 752 C C . LEU A 1 93 ? -10.607 6.793 4.028 1.00 98.50 93 LEU A C 1
ATOM 754 O O . LEU A 1 93 ? -11.765 6.480 3.754 1.00 98.50 93 LEU A O 1
ATOM 758 N N . LYS A 1 94 ? -10.233 8.054 4.272 1.00 97.94 94 LYS A N 1
ATOM 759 C CA . LYS A 1 94 ? -11.174 9.175 4.217 1.00 97.94 94 LYS A CA 1
ATOM 760 C C . LYS A 1 94 ? -11.724 9.391 2.805 1.00 97.94 94 LYS A C 1
ATOM 762 O O . LYS A 1 94 ? -12.920 9.601 2.652 1.00 97.94 94 LYS A O 1
ATOM 767 N N . ALA A 1 95 ? -10.888 9.277 1.772 1.00 98.56 95 ALA A N 1
ATOM 768 C CA . ALA A 1 95 ? -11.345 9.365 0.385 1.00 98.56 95 ALA A CA 1
ATOM 769 C C . ALA A 1 95 ? -12.303 8.220 0.009 1.00 98.56 95 ALA A C 1
ATOM 771 O O . ALA A 1 95 ? -13.281 8.454 -0.699 1.00 98.56 95 ALA A O 1
ATOM 772 N N . MET A 1 96 ? -12.058 6.997 0.499 1.00 98.44 96 MET A N 1
ATOM 773 C CA . MET A 1 96 ? -12.983 5.871 0.324 1.00 98.44 96 MET A CA 1
ATOM 774 C C . MET A 1 96 ? -14.330 6.127 1.007 1.00 98.44 96 MET A C 1
ATOM 776 O O . MET A 1 96 ? -15.370 5.867 0.410 1.00 98.44 96 MET A O 1
ATOM 780 N N . GLU A 1 97 ? -14.318 6.632 2.242 1.00 97.25 97 GLU A N 1
ATOM 781 C CA . GLU A 1 97 ? -15.532 6.986 2.988 1.00 97.25 97 GLU A CA 1
ATOM 782 C C . GLU A 1 97 ? -16.345 8.077 2.278 1.00 97.25 97 GLU A C 1
ATOM 784 O O . GLU A 1 97 ? -17.542 7.896 2.047 1.00 97.25 97 GLU A O 1
ATOM 789 N N . ASP A 1 98 ? -15.691 9.166 1.866 1.00 97.88 98 ASP A N 1
ATOM 790 C CA . ASP A 1 98 ? -16.351 10.282 1.178 1.00 97.88 98 ASP A CA 1
ATOM 791 C C . ASP A 1 98 ? -16.938 9.846 -0.159 1.00 97.88 98 ASP A C 1
ATOM 793 O O . ASP A 1 98 ? -18.080 10.167 -0.480 1.00 97.88 98 ASP A O 1
ATOM 797 N N . TYR A 1 99 ? -16.197 9.045 -0.925 1.00 97.81 99 TYR A N 1
ATOM 798 C CA . TYR A 1 99 ? -16.692 8.540 -2.199 1.00 97.81 99 TYR A CA 1
ATOM 799 C C . TYR A 1 99 ? -17.886 7.589 -2.032 1.00 97.81 99 TYR A C 1
ATOM 801 O O . TYR A 1 99 ? -18.847 7.653 -2.803 1.00 97.81 99 TYR A O 1
ATOM 809 N N . GLU A 1 100 ? -17.869 6.720 -1.016 1.00 96.00 100 GLU A N 1
ATOM 810 C CA . GLU A 1 100 ? -19.022 5.871 -0.706 1.00 96.00 100 GLU A CA 1
ATOM 811 C C . GLU A 1 100 ? -20.259 6.697 -0.330 1.00 96.00 100 GLU A C 1
ATOM 813 O O . GLU A 1 100 ? -21.357 6.422 -0.824 1.00 96.00 100 GLU A O 1
ATOM 818 N N . SER A 1 101 ? -20.078 7.710 0.522 1.00 94.50 101 SER A N 1
ATOM 819 C CA . SER A 1 101 ? -21.144 8.606 0.980 1.00 94.50 101 SER A CA 1
ATOM 820 C C . SER A 1 101 ? -21.762 9.411 -0.165 1.00 94.50 101 SER A C 1
ATOM 822 O O . SER A 1 101 ? -22.990 9.510 -0.256 1.00 94.50 101 SER A O 1
ATOM 824 N N . ASP A 1 102 ? -20.919 9.966 -1.034 1.00 94.56 102 ASP A N 1
ATOM 825 C CA . ASP A 1 102 ? -21.334 10.994 -1.985 1.00 94.56 102 ASP A CA 1
ATOM 826 C C . ASP A 1 102 ? -21.706 10.409 -3.352 1.00 94.56 102 ASP A C 1
ATOM 828 O O . ASP A 1 102 ? -22.675 10.860 -3.966 1.00 94.56 102 ASP A O 1
ATOM 832 N N . SER A 1 103 ? -20.989 9.378 -3.813 1.00 93.31 103 SER A N 1
ATOM 833 C CA . SER A 1 103 ? -21.128 8.845 -5.178 1.00 93.31 103 SER A CA 1
ATOM 834 C C . SER A 1 103 ? -21.748 7.443 -5.246 1.00 93.31 103 SER A C 1
ATOM 836 O O . SER A 1 103 ? -22.328 7.090 -6.273 1.00 93.31 103 SER A O 1
ATOM 838 N N . LEU A 1 104 ? -21.664 6.618 -4.190 1.00 93.06 104 LEU A N 1
ATOM 839 C CA . LEU A 1 104 ? -22.148 5.219 -4.226 1.00 93.06 104 LEU A CA 1
ATOM 840 C C . LEU A 1 104 ? -23.416 4.951 -3.404 1.00 93.06 104 LEU A C 1
ATOM 842 O O . LEU A 1 104 ? -23.988 3.860 -3.476 1.00 93.06 104 LEU A O 1
ATOM 846 N N . ARG A 1 105 ? -23.908 5.942 -2.659 1.00 87.25 105 ARG A N 1
ATOM 847 C CA . ARG A 1 105 ? -25.044 5.781 -1.742 1.00 87.25 105 ARG A CA 1
ATOM 848 C C . ARG A 1 105 ? -26.302 5.202 -2.398 1.00 87.25 105 ARG A C 1
ATOM 850 O O . ARG A 1 105 ? -26.982 4.375 -1.791 1.00 87.25 105 ARG A O 1
ATOM 857 N N . GLU A 1 106 ? -26.616 5.614 -3.624 1.00 86.62 106 GLU A N 1
ATOM 858 C CA . GLU A 1 106 ? -27.812 5.153 -4.345 1.00 86.62 106 GLU A CA 1
ATOM 859 C C . GLU A 1 106 ? -27.626 3.783 -5.013 1.00 86.62 106 GLU A C 1
ATOM 861 O O . GLU A 1 106 ? -28.587 3.023 -5.155 1.00 86.62 106 GLU A O 1
ATOM 866 N N . SER A 1 107 ? -26.394 3.435 -5.398 1.00 84.06 107 SER A N 1
ATOM 867 C CA . SER A 1 107 ? -26.097 2.193 -6.120 1.00 84.06 107 SER A CA 1
ATOM 868 C C . SER A 1 107 ? -26.010 0.969 -5.204 1.00 84.06 107 SER A C 1
ATOM 870 O O . SER A 1 107 ? -26.010 -0.157 -5.702 1.00 84.06 107 SER A O 1
ATOM 872 N N . LYS A 1 108 ? -25.977 1.171 -3.875 1.00 85.94 108 LYS A N 1
ATOM 873 C CA . LYS A 1 108 ? -25.712 0.137 -2.852 1.00 85.94 108 LYS A CA 1
ATOM 874 C C . LYS A 1 108 ? -24.378 -0.594 -3.051 1.00 85.94 108 LYS A C 1
ATOM 876 O O . LYS A 1 108 ? -24.173 -1.659 -2.468 1.00 85.94 108 LYS A O 1
ATOM 881 N N . LEU A 1 109 ? -23.488 -0.036 -3.867 1.00 93.81 109 LEU A N 1
ATOM 882 C CA . LEU A 1 109 ? -22.106 -0.475 -3.953 1.00 93.81 109 LEU A CA 1
ATOM 883 C C . LEU A 1 109 ? -21.329 0.095 -2.768 1.00 93.81 109 LEU A C 1
ATOM 885 O O . LEU A 1 109 ? -21.753 1.043 -2.108 1.00 93.81 109 LEU A O 1
ATOM 889 N N . ALA A 1 110 ? -20.178 -0.499 -2.503 1.00 95.75 110 ALA A N 1
ATOM 890 C CA . ALA A 1 110 ? -19.232 0.002 -1.523 1.00 95.75 110 ALA A CA 1
ATOM 891 C C . ALA A 1 110 ? -17.814 -0.222 -2.035 1.00 95.75 110 ALA A C 1
ATOM 893 O O . ALA A 1 110 ? -17.620 -0.928 -3.023 1.00 95.75 110 ALA A O 1
ATOM 894 N N . LEU A 1 111 ? -16.828 0.331 -1.345 1.00 97.69 111 LEU A N 1
ATOM 895 C CA . LEU A 1 111 ? -15.429 0.063 -1.605 1.00 97.69 111 LEU A CA 1
ATOM 896 C C . LEU A 1 111 ? -14.889 -0.929 -0.575 1.00 97.69 111 LEU A C 1
ATOM 898 O O . LEU A 1 111 ? -15.254 -0.915 0.601 1.00 97.69 111 LEU A O 1
ATOM 902 N N . LYS A 1 112 ? -13.981 -1.788 -1.017 1.00 97.94 112 LYS A N 1
ATOM 903 C CA . LYS A 1 112 ? -13.024 -2.509 -0.170 1.00 97.94 112 LYS A CA 1
ATOM 904 C C . LYS A 1 112 ? -11.622 -2.175 -0.664 1.00 97.94 112 LYS A C 1
ATOM 906 O O . LYS A 1 112 ? -11.466 -1.641 -1.757 1.00 97.94 112 LYS A O 1
ATOM 911 N N . GLY A 1 113 ? -10.606 -2.490 0.122 1.00 97.81 113 GLY A N 1
ATOM 912 C CA . GLY A 1 113 ? -9.237 -2.225 -0.290 1.00 97.81 113 GLY A CA 1
ATOM 913 C C . GLY A 1 113 ? -8.223 -2.624 0.759 1.00 97.81 113 GLY A C 1
ATOM 914 O O . GLY A 1 113 ? -8.577 -3.089 1.847 1.00 97.81 113 GLY A O 1
ATOM 915 N N . GLY A 1 114 ? -6.958 -2.415 0.429 1.00 98.38 114 GLY A N 1
ATOM 916 C CA . GLY A 1 114 ? -5.873 -2.637 1.363 1.00 98.38 114 GLY A CA 1
ATOM 917 C C . GLY A 1 114 ? -4.637 -1.813 1.056 1.00 98.38 114 GLY A C 1
ATOM 918 O O . GLY A 1 114 ? -4.592 -1.061 0.080 1.00 98.38 114 GLY A O 1
ATOM 919 N N . ALA A 1 115 ? -3.635 -1.974 1.916 1.00 98.81 115 ALA A N 1
ATOM 920 C CA . ALA A 1 115 ? -2.332 -1.353 1.770 1.00 98.81 115 ALA A CA 1
ATOM 921 C C . ALA A 1 115 ? -1.200 -2.377 1.863 1.00 98.81 115 ALA A C 1
ATOM 923 O O . ALA A 1 115 ? -1.199 -3.258 2.725 1.00 98.81 115 ALA A O 1
ATOM 924 N N . PHE A 1 116 ? -0.196 -2.226 1.013 1.00 98.69 116 PHE A N 1
ATOM 925 C CA . PHE A 1 116 ? 1.045 -2.990 1.093 1.00 98.69 116 PHE A CA 1
ATOM 926 C C . PHE A 1 116 ? 2.221 -2.126 0.664 1.00 98.69 116 PHE A C 1
ATOM 928 O O . PHE A 1 116 ? 2.035 -1.109 0.010 1.00 98.69 116 PHE A O 1
ATOM 935 N N . ILE A 1 117 ? 3.439 -2.509 1.026 1.00 98.50 117 ILE A N 1
ATOM 936 C CA . ILE A 1 117 ? 4.644 -1.746 0.689 1.00 98.50 117 ILE A CA 1
ATOM 937 C C . ILE A 1 117 ? 5.652 -2.654 -0.004 1.00 98.50 117 ILE A C 1
ATOM 939 O O . ILE A 1 117 ? 5.820 -3.800 0.400 1.00 98.50 117 ILE A O 1
ATOM 943 N N . ALA A 1 118 ? 6.312 -2.145 -1.041 1.00 98.31 118 ALA A N 1
ATOM 944 C CA . ALA A 1 118 ? 7.418 -2.824 -1.711 1.00 98.31 118 ALA A CA 1
ATOM 945 C C . ALA A 1 118 ? 8.694 -1.990 -1.599 1.00 98.31 118 ALA A C 1
ATOM 947 O O . ALA A 1 118 ? 8.641 -0.757 -1.662 1.00 98.31 118 ALA A O 1
ATOM 948 N N . THR A 1 119 ? 9.834 -2.663 -1.458 1.00 97.94 119 THR A N 1
ATOM 949 C CA . THR A 1 119 ? 11.134 -2.023 -1.235 1.00 97.94 119 THR A CA 1
ATOM 950 C C . THR A 1 119 ? 12.111 -2.396 -2.343 1.00 97.94 119 THR A C 1
ATOM 952 O O . THR A 1 119 ? 12.321 -3.567 -2.653 1.00 97.94 119 THR A O 1
ATOM 955 N N . PHE A 1 120 ? 12.747 -1.377 -2.915 1.00 96.81 120 PHE A N 1
ATOM 956 C CA . PHE A 1 120 ? 13.641 -1.475 -4.065 1.00 96.81 120 PHE A CA 1
ATOM 957 C C . PHE A 1 120 ? 15.032 -0.945 -3.693 1.00 96.81 120 PHE A C 1
ATOM 959 O O . PHE A 1 120 ? 15.125 0.007 -2.912 1.00 96.81 120 PHE A O 1
ATOM 966 N N . PRO A 1 121 ? 16.127 -1.479 -4.266 1.00 93.50 121 PRO A N 1
ATOM 967 C CA . PRO A 1 121 ? 16.202 -2.556 -5.270 1.00 93.50 121 PRO A CA 1
ATOM 968 C C . PRO A 1 121 ? 16.072 -3.992 -4.722 1.00 93.50 121 PRO A C 1
ATOM 970 O O . PRO A 1 121 ? 16.357 -4.952 -5.438 1.00 93.50 121 PRO A O 1
ATOM 973 N N . GLY A 1 122 ? 15.704 -4.163 -3.452 1.00 91.81 122 GLY A N 1
ATOM 974 C CA . GLY A 1 122 ? 15.376 -5.477 -2.913 1.00 91.81 122 GLY A CA 1
ATOM 975 C C . GLY A 1 122 ? 14.523 -5.382 -1.646 1.00 91.81 122 GLY A C 1
ATOM 976 O O . GLY A 1 122 ? 14.646 -4.417 -0.895 1.00 91.81 122 GLY A O 1
ATOM 977 N N . PRO A 1 123 ? 13.675 -6.378 -1.364 1.00 95.44 123 PRO A N 1
ATOM 978 C CA . PRO A 1 123 ? 13.554 -7.643 -2.083 1.00 95.44 123 PRO A CA 1
ATOM 979 C C . PRO A 1 123 ? 12.742 -7.551 -3.387 1.00 95.44 123 PRO A C 1
ATOM 981 O O . PRO A 1 123 ? 12.699 -8.528 -4.128 1.00 95.44 123 PRO A O 1
ATOM 984 N N . ASP A 1 124 ? 12.137 -6.399 -3.684 1.00 97.62 124 ASP A N 1
ATOM 985 C CA . ASP A 1 124 ? 11.319 -6.177 -4.876 1.00 97.62 124 ASP A CA 1
ATOM 986 C C . ASP A 1 124 ? 12.112 -5.509 -6.010 1.00 97.62 124 ASP A C 1
ATOM 988 O O . ASP A 1 124 ? 13.201 -4.961 -5.817 1.00 97.62 124 ASP A O 1
ATOM 992 N N . SER A 1 125 ? 11.580 -5.577 -7.229 1.00 96.12 125 SER A N 1
ATOM 993 C CA . SER A 1 125 ? 12.233 -5.107 -8.452 1.00 96.12 125 SER A CA 1
ATOM 994 C C . SER A 1 125 ? 11.272 -4.359 -9.376 1.00 96.12 125 SER A C 1
ATOM 996 O O . SER A 1 125 ? 10.089 -4.680 -9.480 1.00 96.12 125 SER A O 1
ATOM 998 N N . GLU A 1 126 ? 11.799 -3.336 -10.050 1.00 95.88 126 GLU A N 1
ATOM 999 C CA . GLU A 1 126 ? 11.090 -2.613 -11.109 1.00 95.88 126 GLU A CA 1
ATOM 1000 C C . GLU A 1 126 ? 11.267 -3.357 -12.440 1.00 95.88 126 GLU A C 1
ATOM 1002 O O . GLU A 1 126 ? 12.356 -3.847 -12.752 1.00 95.88 126 GLU A O 1
ATOM 1007 N N . SE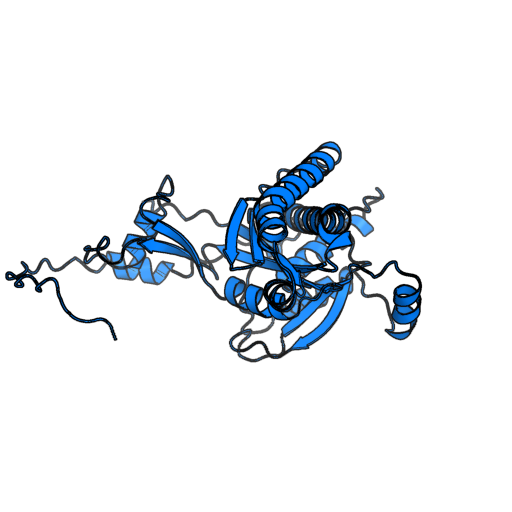R A 1 127 ? 10.199 -3.417 -13.230 1.00 94.81 127 SER A N 1
ATOM 1008 C CA . SER A 1 127 ? 10.160 -4.028 -14.555 1.00 94.81 127 SER A CA 1
ATOM 1009 C C . SER A 1 127 ? 9.774 -3.006 -15.620 1.00 94.81 127 SER A C 1
ATOM 1011 O O . SER A 1 127 ? 9.003 -2.073 -15.380 1.00 94.81 127 SER A O 1
ATOM 1013 N N . SER A 1 128 ? 10.297 -3.224 -16.818 1.00 94.50 128 SER A N 1
ATOM 1014 C CA . SER A 1 128 ? 9.870 -2.613 -18.065 1.00 94.50 128 SER A CA 1
ATOM 1015 C C . SER A 1 128 ? 9.416 -3.723 -19.012 1.00 94.50 128 SER A C 1
ATOM 1017 O O . SER A 1 128 ? 10.113 -4.713 -19.221 1.00 94.50 128 SER A O 1
ATOM 1019 N N . ILE A 1 129 ? 8.211 -3.569 -19.551 1.00 93.50 129 ILE A N 1
ATOM 1020 C CA . ILE A 1 129 ? 7.546 -4.557 -20.397 1.00 93.50 129 ILE A CA 1
ATOM 1021 C C . ILE A 1 129 ? 7.283 -3.886 -21.748 1.00 93.50 129 ILE A C 1
ATOM 1023 O O . ILE A 1 129 ? 6.566 -2.878 -21.780 1.00 93.50 129 ILE A O 1
ATOM 1027 N N . PRO A 1 130 ? 7.854 -4.382 -22.861 1.00 93.25 130 PRO A N 1
ATOM 1028 C CA . PRO A 1 130 ? 7.551 -3.865 -24.192 1.00 93.25 130 PRO A CA 1
ATOM 1029 C C . PRO A 1 130 ? 6.043 -3.897 -24.458 1.00 93.25 130 PRO A C 1
ATOM 1031 O O . PRO A 1 130 ? 5.380 -4.900 -24.203 1.00 93.25 130 PRO A O 1
ATOM 1034 N N . ARG A 1 131 ? 5.476 -2.788 -24.948 1.00 91.56 131 ARG A N 1
ATOM 1035 C CA . ARG A 1 131 ? 4.029 -2.712 -25.227 1.00 91.56 131 ARG A CA 1
ATOM 1036 C C . ARG A 1 131 ? 3.600 -3.505 -26.455 1.00 91.56 131 ARG A C 1
ATOM 1038 O O . ARG A 1 131 ? 2.438 -3.890 -26.532 1.00 91.56 131 ARG A O 1
ATOM 1045 N N . ALA A 1 132 ? 4.511 -3.701 -27.399 1.00 90.50 132 ALA A N 1
ATOM 1046 C CA . ALA A 1 132 ? 4.288 -4.507 -28.584 1.00 90.50 132 ALA A CA 1
ATOM 1047 C C . ALA A 1 132 ? 5.325 -5.644 -28.614 1.00 90.50 132 ALA A C 1
ATOM 1049 O O . ALA A 1 132 ? 6.485 -5.413 -28.253 1.00 90.50 132 ALA A O 1
ATOM 1050 N N . PRO A 1 133 ? 4.900 -6.870 -28.964 1.00 88.06 133 PRO A N 1
ATOM 1051 C CA . PRO A 1 133 ? 5.714 -8.077 -28.819 1.00 88.06 133 PRO A CA 1
ATOM 1052 C C . PRO A 1 133 ? 6.926 -8.125 -29.760 1.00 88.06 133 PRO A C 1
ATOM 1054 O O . PRO A 1 133 ? 7.873 -8.852 -29.492 1.00 88.06 133 PRO A O 1
ATOM 1057 N N . ASP A 1 134 ? 6.907 -7.348 -30.838 1.00 87.62 134 ASP A N 1
ATOM 1058 C CA . ASP A 1 134 ? 7.911 -7.284 -31.902 1.00 87.62 134 ASP A CA 1
ATOM 1059 C C . ASP A 1 134 ? 8.962 -6.175 -31.702 1.00 87.62 134 ASP A C 1
ATOM 1061 O O . ASP A 1 134 ? 9.926 -6.084 -32.458 1.00 87.62 134 ASP A O 1
ATOM 1065 N N . VAL A 1 135 ? 8.803 -5.320 -30.685 1.00 82.00 135 VAL A N 1
ATOM 1066 C CA . VAL A 1 135 ? 9.663 -4.136 -30.485 1.00 82.00 135 VAL A CA 1
ATOM 1067 C C . VAL A 1 135 ? 11.037 -4.480 -29.906 1.00 82.00 135 VAL A C 1
ATOM 1069 O O . VAL A 1 135 ? 11.998 -3.738 -30.121 1.00 82.00 135 VAL A O 1
ATOM 1072 N N . GLU A 1 136 ? 11.152 -5.570 -29.148 1.00 83.50 136 GLU A N 1
ATOM 1073 C CA . GLU A 1 136 ? 12.397 -5.938 -28.471 1.00 83.50 136 GLU A CA 1
ATOM 1074 C C . GLU A 1 136 ? 13.155 -6.995 -29.284 1.00 83.50 136 GLU A C 1
ATOM 1076 O O . GLU A 1 136 ? 12.904 -8.189 -29.170 1.00 83.50 136 GLU A O 1
ATOM 1081 N N . VAL A 1 137 ? 14.088 -6.531 -30.117 1.00 82.94 137 VAL A N 1
ATOM 1082 C CA . VAL A 1 137 ? 14.911 -7.369 -31.016 1.00 82.94 137 VAL A CA 1
ATOM 1083 C C . VAL A 1 137 ? 16.377 -7.466 -30.573 1.00 82.94 137 VAL A C 1
ATOM 1085 O O . VAL A 1 137 ? 17.233 -7.911 -31.330 1.00 82.94 137 VAL A O 1
ATOM 1088 N N . SER A 1 138 ? 16.702 -6.978 -29.373 1.00 87.19 138 SER A N 1
ATOM 1089 C CA . SER A 1 138 ? 18.070 -6.980 -28.853 1.00 87.19 138 SER A CA 1
ATOM 1090 C C . SER A 1 138 ? 18.425 -8.314 -28.196 1.00 87.19 138 SER A C 1
ATOM 1092 O O . SER A 1 138 ? 17.690 -8.792 -27.338 1.00 87.19 138 SER A O 1
ATOM 1094 N N . ASP A 1 139 ? 19.615 -8.838 -28.503 1.00 87.69 139 ASP A N 1
ATOM 1095 C CA . ASP A 1 139 ? 20.197 -10.013 -27.832 1.00 87.69 139 ASP A CA 1
ATOM 1096 C C . ASP A 1 139 ? 20.858 -9.687 -26.478 1.00 87.69 139 ASP A C 1
ATOM 1098 O O . ASP A 1 139 ? 21.505 -10.540 -25.860 1.00 87.69 139 ASP A O 1
ATOM 1102 N N . ASN A 1 140 ? 20.755 -8.440 -26.005 1.00 89.94 140 ASN A N 1
ATOM 1103 C CA . ASN A 1 140 ? 21.314 -8.060 -24.713 1.00 89.94 140 ASN A CA 1
ATOM 1104 C C . ASN A 1 140 ? 20.622 -8.833 -23.574 1.00 89.94 140 ASN A C 1
ATOM 1106 O O . ASN A 1 140 ? 19.415 -9.081 -23.624 1.00 89.94 140 ASN A O 1
ATOM 1110 N N . PRO A 1 141 ? 21.340 -9.163 -22.483 1.00 92.56 141 PRO A N 1
ATOM 1111 C CA . PRO A 1 141 ? 20.719 -9.794 -21.327 1.00 92.56 141 PRO A CA 1
ATOM 1112 C C . PRO A 1 141 ? 19.550 -8.961 -20.780 1.00 92.56 141 PRO A C 1
ATOM 1114 O O . PRO A 1 141 ? 19.678 -7.752 -20.582 1.00 92.56 141 PRO A O 1
ATOM 1117 N N . VAL A 1 142 ? 18.435 -9.618 -20.446 1.00 92.56 142 VAL A N 1
ATOM 1118 C CA . VAL A 1 142 ? 17.178 -8.960 -20.027 1.00 92.56 142 VAL A CA 1
ATOM 1119 C C . VAL A 1 142 ? 17.336 -7.986 -18.856 1.00 92.56 142 VAL A C 1
ATOM 1121 O O . VAL A 1 142 ? 16.646 -6.975 -18.788 1.00 92.56 142 VAL A O 1
ATOM 1124 N N . VAL A 1 143 ? 18.274 -8.252 -17.941 1.00 92.44 143 VAL A N 1
ATOM 1125 C CA . VAL A 1 143 ? 18.555 -7.369 -16.798 1.00 92.44 143 VAL A CA 1
ATOM 1126 C C . VAL A 1 143 ? 19.175 -6.046 -17.259 1.00 92.44 143 VAL A C 1
ATOM 1128 O O . VAL A 1 143 ? 18.838 -4.995 -16.721 1.00 92.44 143 VAL A O 1
ATOM 1131 N N . ILE A 1 144 ? 20.031 -6.084 -18.285 1.00 92.31 144 ILE A N 1
ATOM 1132 C CA . ILE A 1 144 ? 20.643 -4.890 -18.878 1.00 92.31 144 ILE A CA 1
ATOM 1133 C C . ILE A 1 144 ? 19.591 -4.087 -19.642 1.00 92.31 144 ILE A C 1
ATOM 1135 O O . ILE A 1 144 ? 19.491 -2.881 -19.429 1.00 92.31 144 ILE A O 1
ATOM 1139 N N . LEU A 1 145 ? 18.757 -4.756 -20.447 1.00 92.75 145 LEU A N 1
ATOM 1140 C CA . LEU A 1 145 ? 17.644 -4.116 -21.157 1.00 92.75 145 LEU A CA 1
ATOM 1141 C C . LEU A 1 145 ? 16.683 -3.415 -20.189 1.00 92.75 145 LEU A C 1
ATOM 1143 O O . LEU A 1 145 ? 16.309 -2.260 -20.400 1.00 92.75 145 LEU A O 1
ATOM 1147 N N . ASN A 1 146 ? 16.342 -4.078 -19.082 1.00 93.56 146 ASN A N 1
ATOM 1148 C CA . ASN A 1 146 ? 15.494 -3.498 -18.049 1.00 93.56 146 ASN A CA 1
ATOM 1149 C C . ASN A 1 146 ? 16.141 -2.270 -17.391 1.00 93.56 146 ASN A C 1
ATOM 1151 O O . ASN A 1 146 ? 15.498 -1.231 -17.248 1.00 93.56 146 ASN A O 1
ATOM 1155 N N . ASP A 1 147 ? 17.422 -2.356 -17.023 1.00 91.88 147 ASP A N 1
ATOM 1156 C CA . ASP A 1 147 ? 18.152 -1.223 -16.449 1.00 91.88 147 ASP A CA 1
ATOM 1157 C C . ASP A 1 147 ? 18.237 -0.041 -17.424 1.00 91.88 147 ASP A C 1
ATOM 1159 O O . ASP A 1 147 ? 18.128 1.111 -17.010 1.00 91.88 147 ASP A O 1
ATOM 1163 N N . GLU A 1 148 ? 18.436 -0.297 -18.716 1.00 91.38 148 GLU A N 1
ATOM 1164 C CA . GLU A 1 148 ? 18.442 0.733 -19.757 1.00 91.38 148 GLU A CA 1
ATOM 1165 C C . GLU A 1 148 ? 17.080 1.410 -19.903 1.00 91.38 148 GLU A C 1
ATOM 1167 O O . GLU A 1 148 ? 17.013 2.639 -19.931 1.00 91.38 148 GLU A O 1
ATOM 1172 N N . ALA A 1 149 ? 15.993 0.639 -19.914 1.00 91.44 149 ALA A N 1
ATOM 1173 C CA . ALA A 1 149 ? 14.635 1.168 -20.000 1.00 91.44 149 ALA A CA 1
ATOM 1174 C C . ALA A 1 149 ? 14.204 1.951 -18.745 1.00 91.44 149 ALA A C 1
ATOM 1176 O O . ALA A 1 149 ? 13.351 2.842 -18.835 1.00 91.44 149 ALA A O 1
ATOM 1177 N N . LEU A 1 150 ? 14.774 1.626 -17.580 1.00 91.31 150 LEU A N 1
ATOM 1178 C CA . LEU A 1 150 ? 14.544 2.326 -16.313 1.00 91.31 150 LEU A CA 1
ATOM 1179 C C . LEU A 1 150 ? 15.446 3.558 -16.129 1.00 91.31 150 LEU A C 1
ATOM 1181 O O . LEU A 1 150 ? 15.156 4.398 -15.272 1.00 91.31 150 LEU A O 1
ATOM 1185 N N . LYS A 1 151 ? 16.523 3.703 -16.913 1.00 88.75 151 LYS A N 1
ATOM 1186 C CA . LYS A 1 151 ? 17.402 4.879 -16.859 1.00 88.75 151 LYS A CA 1
ATOM 1187 C C . LYS A 1 151 ? 16.718 6.104 -17.466 1.00 88.75 151 LYS A C 1
ATOM 1189 O O . LYS A 1 151 ? 16.207 6.090 -18.582 1.00 88.75 151 LYS A O 1
ATOM 1194 N N . GLY A 1 152 ? 16.809 7.225 -16.757 1.00 82.38 152 GLY A N 1
ATOM 1195 C CA . GLY A 1 152 ? 16.318 8.512 -17.242 1.00 82.38 152 GLY A CA 1
ATOM 1196 C C . GLY A 1 152 ? 14.792 8.629 -17.207 1.00 82.38 152 GLY A C 1
ATOM 1197 O O . GLY A 1 152 ? 14.144 8.219 -16.246 1.00 82.38 152 GLY A O 1
ATOM 1198 N N . LYS A 1 153 ? 14.212 9.277 -18.223 1.00 85.88 153 LYS A N 1
ATOM 1199 C CA . LYS A 1 153 ? 12.766 9.524 -18.289 1.00 85.88 153 LYS A CA 1
ATOM 1200 C C . LYS A 1 153 ? 12.047 8.279 -18.812 1.00 85.88 153 LYS A C 1
ATOM 1202 O O . LYS A 1 153 ? 12.272 7.884 -19.953 1.00 85.88 153 LYS A O 1
ATOM 1207 N N . LYS A 1 154 ? 11.132 7.731 -18.005 1.00 88.50 154 LYS A N 1
ATOM 1208 C CA . LYS A 1 154 ? 10.288 6.582 -18.367 1.00 88.50 154 LYS A CA 1
ATOM 1209 C C . LYS A 1 154 ? 9.546 6.833 -19.692 1.00 88.50 154 LYS A C 1
ATOM 1211 O O . LYS A 1 154 ? 8.807 7.811 -19.832 1.00 88.50 154 LYS A O 1
ATOM 1216 N N . SER A 1 155 ? 9.742 5.944 -20.665 1.00 91.00 155 SER A N 1
ATOM 1217 C CA . SER A 1 155 ? 9.097 5.991 -21.981 1.00 91.00 155 SER A CA 1
ATOM 1218 C C . SER A 1 155 ? 7.794 5.195 -21.964 1.00 91.00 155 SER A C 1
ATOM 1220 O O . SER A 1 155 ? 7.740 4.039 -22.382 1.00 91.00 155 SER A O 1
ATOM 1222 N N . HIS A 1 156 ? 6.721 5.810 -21.464 1.00 89.12 156 HIS A N 1
ATOM 1223 C CA . HIS A 1 156 ? 5.412 5.151 -21.335 1.00 89.12 156 HIS A CA 1
ATOM 1224 C C . HIS A 1 156 ? 4.755 4.779 -22.676 1.00 89.12 156 HIS A C 1
ATOM 1226 O O . HIS A 1 156 ? 3.795 4.008 -22.686 1.00 89.12 156 HIS A O 1
ATOM 1232 N N . THR A 1 157 ? 5.253 5.310 -23.799 1.00 90.69 157 THR A N 1
ATOM 1233 C CA . THR A 1 157 ? 4.821 4.934 -25.154 1.00 90.69 157 THR A CA 1
ATOM 1234 C C . THR A 1 157 ? 5.448 3.626 -25.627 1.00 90.69 157 THR A C 1
ATOM 1236 O O . THR A 1 157 ? 4.805 2.898 -26.374 1.00 90.69 157 THR A O 1
ATOM 1239 N N . ARG A 1 158 ? 6.673 3.308 -25.186 1.00 90.19 158 ARG A N 1
ATOM 1240 C CA . ARG A 1 158 ? 7.382 2.072 -25.556 1.00 90.19 158 ARG A CA 1
ATOM 1241 C C . ARG A 1 158 ? 7.162 0.957 -24.538 1.00 90.19 158 ARG A C 1
ATOM 1243 O O . ARG A 1 158 ? 6.979 -0.195 -24.923 1.00 90.19 158 ARG A O 1
ATOM 1250 N N . PHE A 1 159 ? 7.154 1.305 -23.254 1.00 93.81 159 PHE A N 1
ATOM 1251 C CA . PHE A 1 159 ? 7.099 0.340 -22.166 1.00 93.81 159 PHE A CA 1
ATOM 1252 C C . PHE A 1 159 ? 5.895 0.567 -21.255 1.00 93.81 159 PHE A C 1
ATOM 1254 O O . PHE A 1 159 ? 5.488 1.699 -20.971 1.00 93.81 159 PHE A O 1
ATOM 1261 N N . LEU A 1 160 ? 5.347 -0.536 -20.761 1.00 93.56 160 LEU A N 1
ATOM 1262 C CA . LEU A 1 160 ? 4.628 -0.568 -19.500 1.00 93.56 160 LEU A CA 1
ATOM 1263 C C . LEU A 1 160 ? 5.666 -0.742 -18.385 1.00 93.56 160 LEU A C 1
ATOM 1265 O O . LEU A 1 160 ? 6.518 -1.620 -18.467 1.00 93.56 160 LEU A O 1
ATOM 1269 N N . TYR A 1 161 ? 5.608 0.106 -17.364 1.00 94.81 161 TYR A N 1
ATOM 1270 C CA . TYR A 1 161 ? 6.463 -0.022 -16.188 1.00 94.81 161 TYR A CA 1
ATOM 1271 C C . TYR A 1 161 ? 5.661 -0.662 -15.067 1.00 94.81 161 TYR A C 1
ATOM 1273 O O . TYR A 1 161 ? 4.539 -0.231 -14.801 1.00 94.81 161 TYR A O 1
ATOM 1281 N N . ASP A 1 162 ? 6.234 -1.677 -14.435 1.00 96.44 162 ASP A N 1
ATOM 1282 C CA . ASP A 1 162 ? 5.556 -2.458 -13.407 1.00 96.44 162 ASP A CA 1
ATOM 1283 C C . ASP A 1 162 ? 6.510 -2.839 -12.266 1.00 96.44 162 ASP A C 1
ATOM 1285 O O . ASP A 1 162 ? 7.712 -2.567 -12.326 1.00 96.44 162 ASP A O 1
ATOM 1289 N N . TYR A 1 163 ? 5.977 -3.472 -11.224 1.00 96.62 163 TYR A N 1
ATOM 1290 C CA . TYR A 1 163 ? 6.745 -3.986 -10.092 1.00 96.62 163 TYR A CA 1
ATOM 1291 C C . TYR A 1 163 ? 6.492 -5.474 -9.907 1.00 96.62 163 TYR A C 1
ATOM 1293 O O . TYR A 1 163 ? 5.383 -5.962 -10.121 1.00 96.62 163 TYR A O 1
ATOM 1301 N N . PHE A 1 164 ? 7.517 -6.186 -9.461 1.00 96.19 164 PHE A N 1
ATOM 1302 C CA . PHE A 1 164 ? 7.416 -7.591 -9.097 1.00 96.19 164 PHE A CA 1
ATOM 1303 C C . PHE A 1 164 ? 8.319 -7.884 -7.906 1.00 96.19 164 PHE A C 1
ATOM 1305 O O . PHE A 1 164 ? 9.341 -7.228 -7.700 1.00 96.19 164 PHE A O 1
ATOM 1312 N N . GLY A 1 165 ? 7.941 -8.879 -7.117 1.00 96.19 165 GLY A N 1
ATOM 1313 C CA . GLY A 1 165 ? 8.687 -9.252 -5.929 1.00 96.19 165 GLY A CA 1
ATOM 1314 C C . GLY A 1 165 ? 7.791 -9.801 -4.827 1.00 96.19 165 GLY A C 1
ATOM 1315 O O . GLY A 1 165 ? 6.561 -9.750 -4.926 1.00 96.19 165 GLY A O 1
ATOM 1316 N N . PRO A 1 166 ? 8.408 -10.347 -3.770 1.00 96.69 166 PRO A N 1
ATOM 1317 C CA . PRO A 1 166 ? 7.686 -10.981 -2.678 1.00 96.69 166 PRO A CA 1
ATOM 1318 C C . PRO A 1 166 ? 6.698 -10.049 -1.970 1.00 96.69 166 PRO A C 1
ATOM 1320 O O . PRO A 1 166 ? 5.640 -10.517 -1.538 1.00 96.69 166 PRO A O 1
ATOM 1323 N N . SER A 1 167 ? 7.005 -8.756 -1.844 1.00 97.75 167 SER A N 1
ATOM 1324 C CA . SER A 1 167 ? 6.132 -7.818 -1.137 1.00 97.75 167 SER A CA 1
ATOM 1325 C C . SER A 1 167 ? 4.905 -7.475 -1.982 1.00 97.75 167 SER A C 1
ATOM 1327 O O . SER A 1 167 ? 3.797 -7.404 -1.452 1.00 97.75 167 SER A O 1
ATOM 1329 N N . VAL A 1 168 ? 5.076 -7.352 -3.305 1.00 97.12 168 VAL A N 1
ATOM 1330 C CA . VAL A 1 168 ? 3.974 -7.149 -4.263 1.00 97.12 168 VAL A CA 1
ATOM 1331 C C . VAL A 1 168 ? 3.034 -8.360 -4.271 1.00 97.12 168 VAL A C 1
ATOM 1333 O O . VAL A 1 168 ? 1.823 -8.207 -4.110 1.00 97.12 168 VAL A O 1
ATOM 1336 N N . ASP A 1 169 ? 3.586 -9.572 -4.361 1.00 96.81 169 ASP A N 1
ATOM 1337 C CA . ASP A 1 169 ? 2.807 -10.817 -4.319 1.00 96.81 169 ASP A CA 1
ATOM 1338 C C . ASP A 1 169 ? 2.040 -10.977 -3.000 1.00 96.81 169 ASP A C 1
ATOM 1340 O O . ASP A 1 169 ? 0.879 -11.398 -2.981 1.00 96.81 169 ASP A O 1
ATOM 1344 N N . THR A 1 170 ? 2.690 -10.651 -1.880 1.00 97.56 170 THR A N 1
ATOM 1345 C CA . THR A 1 170 ? 2.064 -10.684 -0.552 1.00 97.56 170 THR A CA 1
ATOM 1346 C C . THR A 1 170 ? 0.948 -9.649 -0.460 1.00 97.56 170 THR A C 1
ATOM 1348 O O . THR A 1 170 ? -0.142 -9.974 0.006 1.00 97.56 170 THR A O 1
ATOM 1351 N N . GLY A 1 171 ? 1.181 -8.439 -0.967 1.00 97.00 171 GLY A N 1
ATOM 1352 C CA . GLY A 1 171 ? 0.204 -7.358 -1.003 1.00 97.00 171 GLY A CA 1
ATOM 1353 C C . GLY A 1 171 ? -1.098 -7.741 -1.697 1.00 97.00 171 GLY A C 1
ATOM 1354 O O . GLY A 1 171 ? -2.169 -7.608 -1.104 1.00 97.00 171 GLY A O 1
ATOM 1355 N N . PHE A 1 172 ? -1.014 -8.308 -2.903 1.00 96.12 172 PHE A N 1
ATOM 1356 C CA . PHE A 1 172 ? -2.196 -8.774 -3.637 1.00 96.12 172 PHE A CA 1
ATOM 1357 C C . PHE A 1 172 ? -2.950 -9.898 -2.915 1.00 96.12 172 PHE A C 1
ATOM 1359 O O . PHE A 1 172 ? -4.180 -9.937 -2.940 1.00 96.12 172 PHE A O 1
ATOM 1366 N N . ARG A 1 173 ? -2.239 -10.804 -2.232 1.00 96.44 173 ARG A N 1
ATOM 1367 C CA . ARG A 1 173 ? -2.873 -11.873 -1.440 1.00 96.44 173 ARG A CA 1
ATOM 1368 C C . ARG A 1 173 ? -3.608 -11.304 -0.230 1.00 96.44 173 ARG A C 1
ATOM 1370 O O . ARG A 1 173 ? -4.745 -11.690 0.015 1.00 96.44 173 ARG A O 1
ATOM 1377 N N . ILE A 1 174 ? -2.992 -10.359 0.479 1.00 96.38 174 ILE A N 1
ATOM 1378 C CA . ILE A 1 174 ? -3.599 -9.678 1.627 1.00 96.38 174 ILE A CA 1
ATOM 1379 C C . ILE A 1 174 ? -4.826 -8.867 1.218 1.00 96.38 174 ILE A C 1
ATOM 1381 O O . ILE A 1 174 ? -5.851 -8.962 1.890 1.00 96.38 174 ILE A O 1
ATOM 1385 N N . ALA A 1 175 ? -4.768 -8.147 0.094 1.00 93.31 175 ALA A N 1
ATOM 1386 C CA . ALA A 1 175 ? -5.909 -7.404 -0.442 1.00 93.31 175 ALA A CA 1
ATOM 1387 C C . ALA A 1 175 ? -7.130 -8.308 -0.717 1.00 93.31 175 ALA A C 1
ATOM 1389 O O . ALA A 1 175 ? -8.270 -7.874 -0.564 1.00 93.31 175 ALA A O 1
ATOM 1390 N N . GLY A 1 176 ? -6.914 -9.593 -1.024 1.00 93.81 176 GLY A N 1
ATOM 1391 C CA . GLY A 1 176 ? -7.984 -10.588 -1.158 1.00 93.81 176 GLY A CA 1
ATOM 1392 C C . GLY A 1 176 ? -8.782 -10.854 0.128 1.00 93.81 176 GLY A C 1
ATOM 1393 O O . GLY A 1 176 ? -9.924 -11.303 0.049 1.00 93.81 176 GLY A O 1
ATOM 1394 N N . HIS A 1 177 ? -8.226 -10.541 1.303 1.00 96.56 177 HIS A N 1
ATOM 1395 C CA . HIS A 1 177 ? -8.917 -10.637 2.597 1.00 96.56 177 HIS A CA 1
ATOM 1396 C C . HIS A 1 177 ? -9.669 -9.348 2.974 1.00 96.56 177 HIS A C 1
ATOM 1398 O O . HIS A 1 177 ? -10.328 -9.297 4.022 1.00 96.56 177 HIS A O 1
ATOM 1404 N N . ALA A 1 178 ? -9.580 -8.304 2.144 1.00 97.50 178 ALA A N 1
ATOM 1405 C CA . ALA A 1 178 ? -10.313 -7.069 2.348 1.00 97.50 178 ALA A CA 1
ATOM 1406 C C . ALA A 1 178 ? -11.822 -7.286 2.219 1.00 97.50 178 ALA A C 1
ATOM 1408 O O . ALA A 1 178 ? -12.325 -8.125 1.470 1.00 97.50 178 ALA A O 1
ATOM 1409 N N . SER A 1 179 ? -12.572 -6.460 2.933 1.00 97.06 179 SER A N 1
ATOM 1410 C CA . SER A 1 179 ? -14.025 -6.380 2.806 1.00 97.06 179 SER A CA 1
ATOM 1411 C C . SER A 1 179 ? -14.448 -4.923 2.896 1.00 97.06 179 SER A C 1
ATOM 1413 O O . SER A 1 179 ? -13.623 -4.057 3.179 1.00 97.06 179 SER A O 1
ATOM 1415 N N . ARG A 1 180 ? -15.743 -4.646 2.717 1.00 95.75 180 ARG A N 1
ATOM 1416 C CA . ARG A 1 180 ? -16.278 -3.300 2.951 1.00 95.75 180 ARG A CA 1
ATOM 1417 C C . ARG A 1 180 ? -15.850 -2.754 4.318 1.00 95.75 180 ARG A C 1
ATOM 1419 O O . ARG A 1 180 ? -15.386 -1.627 4.416 1.00 95.75 180 ARG A O 1
ATOM 1426 N N . ARG A 1 181 ? -15.956 -3.572 5.365 1.00 96.00 181 ARG A N 1
ATOM 1427 C CA . ARG A 1 181 ? -15.629 -3.160 6.734 1.00 96.00 181 ARG A CA 1
ATOM 1428 C C . ARG A 1 181 ? -14.127 -3.122 7.013 1.00 96.00 181 ARG A C 1
ATOM 1430 O O . ARG A 1 181 ? -13.664 -2.254 7.741 1.00 96.00 181 ARG A O 1
ATOM 1437 N N . TYR A 1 182 ? -13.371 -4.070 6.472 1.00 97.94 182 TYR A N 1
ATOM 1438 C CA . TYR A 1 182 ? -11.976 -4.279 6.854 1.00 97.94 182 TYR A CA 1
ATOM 1439 C C . TYR A 1 182 ? -11.021 -3.897 5.731 1.00 97.94 182 TYR A C 1
ATOM 1441 O O . TYR A 1 182 ? -10.982 -4.574 4.702 1.00 97.94 182 TYR A O 1
ATOM 1449 N N . PHE A 1 183 ? -10.226 -2.857 5.980 1.00 98.69 183 PHE A N 1
ATOM 1450 C CA . PHE A 1 183 ? -9.125 -2.437 5.123 1.00 98.69 183 PHE A CA 1
ATOM 1451 C C . PHE A 1 183 ? -7.850 -3.175 5.531 1.00 98.69 183 PHE A C 1
ATOM 1453 O O . PHE A 1 183 ? -7.279 -2.900 6.586 1.00 98.69 183 PHE A O 1
ATOM 1460 N N . THR A 1 184 ? -7.438 -4.166 4.747 1.00 98.62 184 THR A N 1
ATOM 1461 C CA . THR A 1 184 ? -6.335 -5.070 5.109 1.00 98.62 184 THR A CA 1
ATOM 1462 C C . THR A 1 184 ? -4.973 -4.462 4.830 1.00 98.62 184 THR A C 1
ATOM 1464 O O . THR A 1 184 ? -4.803 -3.748 3.847 1.00 98.62 184 THR A O 1
ATOM 1467 N N . MET A 1 185 ? -3.980 -4.780 5.655 1.00 98.56 185 MET A N 1
ATOM 1468 C CA . MET A 1 185 ? -2.627 -4.245 5.503 1.00 98.56 185 MET A CA 1
ATOM 1469 C C . MET A 1 185 ? -1.581 -5.344 5.653 1.00 98.56 185 MET A C 1
ATOM 1471 O O . MET A 1 185 ? -1.764 -6.262 6.457 1.00 98.56 185 MET A O 1
ATOM 1475 N N . THR A 1 186 ? -0.474 -5.249 4.913 1.00 98.50 186 THR A N 1
ATOM 1476 C CA . THR A 1 186 ? 0.693 -6.095 5.203 1.00 98.50 186 THR A CA 1
ATOM 1477 C C . THR A 1 186 ? 1.323 -5.697 6.535 1.00 98.50 186 THR A C 1
ATOM 1479 O O . THR A 1 186 ? 1.174 -4.562 7.000 1.00 98.50 186 THR A O 1
ATOM 1482 N N . VAL A 1 187 ? 2.049 -6.635 7.146 1.00 98.38 187 VAL A N 1
ATOM 1483 C CA . VAL A 1 187 ? 2.767 -6.451 8.417 1.00 98.38 187 VAL A CA 1
ATOM 1484 C C . VAL A 1 187 ? 3.651 -5.212 8.393 1.00 98.38 187 VAL A C 1
ATOM 1486 O O . VAL A 1 187 ? 3.664 -4.457 9.352 1.00 98.38 187 VAL A O 1
ATOM 1489 N N . GLU A 1 188 ? 4.334 -4.947 7.287 1.00 98.25 188 GLU A N 1
ATOM 1490 C CA . GLU A 1 188 ? 5.219 -3.792 7.141 1.00 98.25 188 GLU A CA 1
ATOM 1491 C C . GLU A 1 188 ? 4.488 -2.453 7.300 1.00 98.25 188 GLU A C 1
ATOM 1493 O O . GLU A 1 188 ? 4.986 -1.543 7.965 1.00 98.25 188 GLU A O 1
ATOM 1498 N N . VAL A 1 189 ? 3.298 -2.336 6.701 1.00 98.69 189 VAL A N 1
ATOM 1499 C CA . VAL A 1 189 ? 2.488 -1.115 6.756 1.00 98.69 189 VAL A CA 1
ATOM 1500 C C . VAL A 1 189 ? 1.997 -0.887 8.178 1.00 98.69 189 VAL A C 1
ATOM 1502 O O . VAL A 1 189 ? 2.175 0.199 8.732 1.00 98.69 189 VAL A O 1
ATOM 1505 N N . ILE A 1 190 ? 1.421 -1.920 8.800 1.00 98.44 190 ILE A N 1
ATOM 1506 C CA . ILE A 1 190 ? 0.912 -1.790 10.164 1.00 98.44 190 ILE A CA 1
ATOM 1507 C C . ILE A 1 190 ? 2.044 -1.607 11.184 1.00 98.44 190 ILE A C 1
ATOM 1509 O O . ILE A 1 190 ? 1.864 -0.895 12.169 1.00 98.44 190 ILE A O 1
ATOM 1513 N N . TRP A 1 191 ? 3.232 -2.158 10.929 1.00 98.31 191 TRP A N 1
ATOM 1514 C CA . TRP A 1 191 ? 4.400 -1.940 11.774 1.00 98.31 191 TRP A CA 1
ATOM 1515 C C . TRP A 1 191 ? 4.808 -0.471 11.793 1.00 98.31 191 TRP A C 1
ATOM 1517 O O . TRP A 1 191 ? 4.986 0.094 12.872 1.00 98.31 191 TRP A O 1
ATOM 1527 N N . ALA A 1 192 ? 4.896 0.166 10.621 1.00 98.31 192 ALA A N 1
ATOM 1528 C CA . ALA A 1 192 ? 5.204 1.588 10.522 1.00 98.31 192 ALA A CA 1
ATOM 1529 C C . ALA A 1 192 ? 4.157 2.444 11.252 1.00 98.31 192 ALA A C 1
ATOM 1531 O O . ALA A 1 192 ? 4.525 3.270 12.087 1.00 98.31 192 ALA A O 1
ATOM 1532 N N . ILE A 1 193 ? 2.861 2.189 11.020 1.00 98.12 193 ILE A N 1
ATOM 1533 C CA . ILE A 1 193 ? 1.759 2.896 11.700 1.00 98.12 193 ILE A CA 1
ATOM 1534 C C . ILE A 1 193 ? 1.848 2.721 13.222 1.00 98.12 193 ILE A C 1
ATOM 1536 O O . ILE A 1 193 ? 1.715 3.692 13.966 1.00 98.12 193 ILE A O 1
ATOM 1540 N N . ALA A 1 194 ? 2.105 1.502 13.697 1.00 97.44 194 ALA A N 1
ATOM 1541 C CA . ALA A 1 194 ? 2.223 1.209 15.118 1.00 97.44 194 ALA A CA 1
ATOM 1542 C C . ALA A 1 194 ? 3.435 1.897 15.759 1.00 97.44 194 ALA A C 1
ATOM 1544 O O . ALA A 1 194 ? 3.326 2.397 16.877 1.00 97.44 194 ALA A O 1
ATOM 1545 N N . LYS A 1 195 ? 4.573 1.973 15.056 1.00 96.44 195 LYS A N 1
ATOM 1546 C CA . LYS A 1 195 ? 5.771 2.668 15.544 1.00 96.44 195 LYS A CA 1
ATOM 1547 C C . LYS A 1 195 ? 5.533 4.165 15.706 1.00 96.44 195 LYS A C 1
ATOM 1549 O O . LYS A 1 195 ? 5.837 4.693 16.772 1.00 96.44 195 LYS A O 1
ATOM 1554 N N . ILE A 1 196 ? 4.953 4.830 14.704 1.00 95.12 196 ILE A N 1
ATOM 1555 C CA . ILE A 1 196 ? 4.669 6.267 14.815 1.00 95.12 196 ILE A CA 1
ATOM 1556 C C . ILE A 1 196 ? 3.580 6.552 15.856 1.00 95.12 196 ILE A C 1
ATOM 1558 O O . ILE A 1 196 ? 3.748 7.466 16.656 1.00 95.12 196 ILE A O 1
ATOM 1562 N N . ALA A 1 197 ? 2.529 5.726 15.936 1.00 94.50 197 ALA A N 1
ATOM 1563 C CA . ALA A 1 197 ? 1.498 5.859 16.968 1.00 94.50 197 ALA A CA 1
ATOM 1564 C C . ALA A 1 197 ? 2.084 5.723 18.384 1.00 94.50 197 ALA A C 1
ATOM 1566 O O . ALA A 1 197 ? 1.792 6.537 19.257 1.00 94.50 197 ALA A O 1
ATOM 1567 N N . HIS A 1 198 ? 2.970 4.747 18.603 1.00 92.69 198 HIS A N 1
ATOM 1568 C CA . HIS A 1 198 ? 3.624 4.556 19.897 1.00 92.69 198 HIS A CA 1
ATOM 1569 C C . HIS A 1 198 ? 4.516 5.748 20.293 1.00 92.69 198 HIS A C 1
ATOM 1571 O O . HIS A 1 198 ? 4.530 6.163 21.456 1.00 92.69 198 HIS A O 1
ATOM 1577 N N . SER A 1 199 ? 5.241 6.325 19.328 1.00 88.19 199 SER A N 1
ATOM 1578 C CA . SER A 1 199 ? 6.023 7.547 19.546 1.00 88.19 199 SER A CA 1
ATOM 1579 C C . SER A 1 199 ? 5.131 8.739 19.916 1.00 88.19 199 SER A C 1
ATOM 1581 O O . SER A 1 199 ? 5.466 9.483 20.839 1.00 88.19 199 SER A O 1
ATOM 1583 N N . SER A 1 200 ? 3.980 8.899 19.252 1.00 84.44 200 SER A N 1
ATOM 1584 C CA . SER A 1 200 ? 3.016 9.975 19.522 1.00 84.44 200 SER A CA 1
ATOM 1585 C C . SER A 1 200 ? 2.353 9.852 20.899 1.00 84.44 200 SER A C 1
ATOM 1587 O O . SER A 1 200 ? 2.215 10.859 21.590 1.00 84.44 200 SER A O 1
ATOM 1589 N N . GLU A 1 201 ? 2.026 8.636 21.352 1.00 81.88 201 GLU A N 1
ATOM 1590 C CA . GLU A 1 201 ? 1.475 8.376 22.698 1.00 81.88 201 GLU A CA 1
ATOM 1591 C C . GLU A 1 201 ? 2.421 8.815 23.827 1.00 81.88 201 GLU A C 1
ATOM 1593 O O . GLU A 1 201 ? 1.980 9.167 24.920 1.00 81.88 201 GLU A O 1
ATOM 1598 N N . SER A 1 202 ? 3.730 8.782 23.566 1.00 71.50 202 SER A N 1
ATOM 1599 C CA . SER A 1 202 ? 4.766 9.167 24.529 1.00 71.50 202 SER A CA 1
ATOM 1600 C C . SER A 1 202 ? 5.083 10.668 24.502 1.00 71.50 202 SER A C 1
ATOM 1602 O O . SER A 1 202 ? 5.846 11.149 25.342 1.00 71.50 202 SER A O 1
ATOM 1604 N N . SER A 1 203 ? 4.531 11.411 23.538 1.00 70.19 203 SER A N 1
ATOM 1605 C CA . SER A 1 203 ? 4.759 12.846 23.379 1.00 70.19 203 SER A CA 1
ATOM 1606 C C . SER A 1 203 ? 3.780 13.667 24.228 1.00 70.19 203 SER A C 1
ATOM 1608 O O . SER A 1 203 ? 2.649 13.263 24.481 1.00 70.19 203 SER A O 1
ATOM 1610 N N . THR A 1 204 ? 4.218 14.831 24.715 1.00 59.66 204 THR A N 1
ATOM 1611 C CA . THR A 1 204 ? 3.389 15.719 25.553 1.00 59.66 204 THR A CA 1
ATOM 1612 C C . THR A 1 204 ? 2.341 16.501 24.759 1.00 59.66 204 THR A C 1
ATOM 1614 O O . THR A 1 204 ? 1.456 17.117 25.351 1.00 59.66 204 THR A O 1
ATOM 1617 N N . GLU A 1 205 ? 2.448 16.504 23.432 1.00 62.03 205 GLU A N 1
ATOM 1618 C CA . GLU A 1 205 ? 1.466 17.093 22.528 1.00 62.03 205 G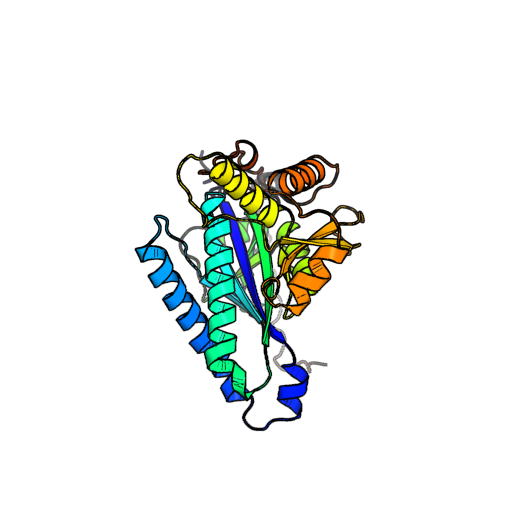LU A CA 1
ATOM 1619 C C . GLU A 1 205 ? 0.442 16.015 22.150 1.00 62.03 205 GLU A C 1
ATOM 1621 O O . GLU A 1 205 ? 0.812 14.905 21.782 1.00 62.03 205 GLU A O 1
ATOM 1626 N N . LEU A 1 206 ? -0.859 16.318 22.249 1.00 58.31 206 LEU A N 1
ATOM 1627 C CA . LEU A 1 206 ? -1.922 15.415 21.792 1.00 58.31 206 LEU A CA 1
ATOM 1628 C C . LEU A 1 206 ? -1.958 15.372 20.251 1.00 58.31 206 LEU A C 1
ATOM 1630 O O . LEU A 1 206 ? -2.908 15.855 19.632 1.00 58.31 206 LEU A O 1
ATOM 1634 N N . ASP A 1 207 ? -0.941 14.790 19.614 1.00 67.38 207 ASP A N 1
ATOM 1635 C CA . ASP A 1 207 ? -1.045 14.411 18.206 1.00 67.38 207 ASP A CA 1
ATOM 1636 C C . ASP A 1 207 ? -1.821 13.092 18.099 1.00 67.38 207 ASP A C 1
ATOM 1638 O O . ASP A 1 207 ? -1.283 11.993 18.219 1.00 67.38 207 ASP A O 1
ATOM 1642 N N . THR A 1 208 ? -3.137 13.217 17.915 1.00 72.94 208 THR A N 1
ATOM 1643 C CA . THR A 1 208 ? -4.062 12.079 17.763 1.00 72.94 208 THR A CA 1
ATOM 1644 C C . THR A 1 208 ? -4.142 11.555 16.328 1.00 72.94 208 THR A C 1
ATOM 1646 O O . THR A 1 208 ? -4.926 10.645 16.054 1.00 72.94 208 THR A O 1
ATOM 1649 N N . ARG A 1 209 ? -3.350 12.111 15.402 1.00 82.75 209 ARG A N 1
ATOM 1650 C CA . ARG A 1 209 ? -3.354 11.747 13.978 1.00 82.75 209 ARG A CA 1
ATOM 1651 C C . ARG A 1 209 ? -2.932 10.305 13.755 1.00 82.75 209 ARG A C 1
ATOM 1653 O O . ARG A 1 209 ? -3.546 9.577 12.975 1.00 82.75 209 ARG A O 1
ATOM 1660 N N . HIS A 1 210 ? -1.882 9.892 14.455 1.00 91.94 210 HIS A N 1
ATOM 1661 C CA . HIS A 1 210 ? -1.322 8.559 14.346 1.00 91.94 210 HIS A CA 1
ATOM 1662 C C . HIS A 1 210 ? -1.872 7.686 15.469 1.00 91.94 210 HIS A C 1
ATOM 1664 O O . HIS A 1 210 ? -1.540 7.861 16.636 1.00 91.94 210 HIS A O 1
ATOM 1670 N N . HIS A 1 211 ? -2.728 6.733 15.112 1.00 93.19 211 HIS A N 1
ATOM 1671 C CA . HIS A 1 211 ? -3.351 5.834 16.076 1.00 93.19 211 HIS A CA 1
ATOM 1672 C C . HIS A 1 211 ? -3.546 4.433 15.510 1.00 93.19 211 HIS A C 1
ATOM 1674 O O . HIS A 1 211 ? -3.606 4.238 14.294 1.00 93.19 211 HIS A O 1
ATOM 1680 N N . VAL A 1 212 ? -3.746 3.477 16.418 1.00 95.25 212 VAL A N 1
ATOM 1681 C CA . VAL A 1 212 ? -4.095 2.082 16.106 1.00 95.25 212 VAL A CA 1
ATOM 1682 C C . VAL A 1 212 ? -5.406 1.624 16.759 1.00 95.25 212 VAL A C 1
ATOM 1684 O O . VAL A 1 212 ? -5.724 0.445 16.709 1.00 95.25 212 VAL A O 1
ATOM 1687 N N . ARG A 1 213 ? -6.193 2.538 17.348 1.00 92.00 213 ARG A N 1
ATOM 1688 C CA . ARG A 1 213 ? -7.472 2.223 18.033 1.00 92.00 213 ARG A CA 1
ATOM 1689 C C . ARG A 1 213 ? -8.501 1.493 17.161 1.00 92.00 213 ARG A C 1
ATOM 1691 O O . ARG A 1 213 ? -9.400 0.834 17.660 1.00 92.00 213 ARG A O 1
ATOM 1698 N N . ASP A 1 214 ? -8.391 1.651 15.849 1.00 94.25 214 ASP A N 1
ATOM 1699 C CA . ASP A 1 214 ? -9.251 1.041 14.841 1.00 94.25 214 ASP A CA 1
ATOM 1700 C C . ASP A 1 214 ? -8.598 -0.168 14.160 1.00 94.25 214 ASP A C 1
ATOM 1702 O O . ASP A 1 214 ? -9.168 -0.740 13.234 1.00 94.25 214 ASP A O 1
ATOM 1706 N N . VAL A 1 215 ? -7.408 -0.573 14.604 1.00 95.81 215 VAL A N 1
ATOM 1707 C CA . VAL A 1 215 ? -6.710 -1.744 14.080 1.00 95.81 215 VAL A CA 1
ATOM 1708 C C . VAL A 1 215 ? -7.201 -2.996 14.790 1.00 95.81 215 VAL A C 1
ATOM 1710 O O . VAL A 1 215 ? -7.287 -3.066 16.014 1.00 95.81 215 VAL A O 1
ATOM 1713 N N . VAL A 1 216 ? -7.468 -4.030 14.000 1.00 95.25 216 VAL A N 1
ATOM 1714 C CA . VAL A 1 216 ? -7.862 -5.352 14.475 1.00 95.25 216 VAL A CA 1
ATOM 1715 C C . VAL A 1 216 ? -6.925 -6.423 13.931 1.00 95.25 216 VAL A C 1
ATOM 1717 O O . VAL A 1 216 ? -6.492 -6.382 12.776 1.00 95.25 216 VAL A O 1
ATOM 1720 N N . PHE A 1 217 ? -6.652 -7.427 14.761 1.00 95.38 217 PHE A N 1
ATOM 1721 C CA . PHE A 1 217 ? -6.024 -8.670 14.334 1.00 95.38 217 PHE A CA 1
ATOM 1722 C C . PHE A 1 217 ? -7.109 -9.654 13.892 1.00 95.38 217 PHE A C 1
ATOM 1724 O O . PHE A 1 217 ? -8.028 -9.968 14.647 1.00 95.38 217 PHE A O 1
ATOM 1731 N N . ARG A 1 218 ? -7.025 -10.123 12.647 1.00 94.38 218 ARG A N 1
ATOM 1732 C CA . ARG A 1 218 ? -8.044 -10.964 12.001 1.00 94.38 218 ARG A CA 1
ATOM 1733 C C . ARG A 1 218 ? -7.692 -12.449 11.999 1.00 94.38 218 ARG A C 1
ATOM 1735 O O . ARG A 1 218 ? -8.446 -13.235 11.437 1.00 94.38 218 ARG A O 1
ATOM 1742 N N . GLY A 1 219 ? -6.593 -12.825 12.650 1.00 94.44 219 GLY A N 1
ATOM 1743 C CA . GLY A 1 219 ? -6.078 -14.190 12.677 1.00 94.44 219 GLY A CA 1
ATOM 1744 C C . GLY A 1 219 ? -4.844 -14.350 11.796 1.00 94.44 219 GLY A C 1
ATOM 1745 O O . GLY A 1 219 ? -4.171 -13.375 11.456 1.00 94.44 219 GLY A O 1
ATOM 1746 N N . ARG A 1 220 ? -4.527 -15.597 11.453 1.00 96.31 220 ARG A N 1
ATOM 1747 C CA . ARG A 1 220 ? -3.398 -15.943 10.588 1.00 96.31 220 ARG A CA 1
ATOM 1748 C C . ARG A 1 220 ? -3.887 -16.861 9.482 1.00 96.31 220 ARG A C 1
ATOM 1750 O O . ARG A 1 220 ? -4.751 -17.694 9.730 1.00 96.31 220 ARG A O 1
ATOM 1757 N N . GLU A 1 221 ? -3.330 -16.703 8.293 1.00 96.50 221 GLU A N 1
ATOM 1758 C CA . GLU A 1 221 ? -3.777 -17.416 7.098 1.00 96.50 221 GLU A CA 1
ATOM 1759 C C . GLU A 1 221 ? -2.585 -17.962 6.312 1.00 96.50 221 GLU A C 1
ATOM 1761 O O . GLU A 1 221 ? -1.532 -17.328 6.217 1.00 96.50 221 GLU A O 1
ATOM 1766 N N . PHE A 1 222 ? -2.748 -19.137 5.704 1.00 96.12 222 PHE A N 1
ATOM 1767 C CA . PHE A 1 222 ? -1.756 -19.669 4.773 1.00 96.12 222 PHE A CA 1
ATOM 1768 C C . PHE A 1 222 ? -1.879 -18.960 3.426 1.00 96.12 222 PHE A C 1
ATOM 1770 O O . PHE A 1 222 ? -2.746 -19.267 2.607 1.00 96.12 222 PHE A O 1
ATOM 1777 N N . LEU A 1 223 ? -0.961 -18.038 3.157 1.00 95.06 223 LEU A N 1
ATOM 1778 C CA . LEU A 1 223 ? -0.899 -17.351 1.874 1.00 95.06 223 LEU A CA 1
ATOM 1779 C C . LEU A 1 223 ? 0.009 -18.144 0.927 1.00 95.06 223 LEU A C 1
ATOM 1781 O O . LEU A 1 223 ? 1.221 -18.226 1.126 1.00 95.06 223 LEU A O 1
ATOM 1785 N N . LYS A 1 224 ? -0.577 -18.757 -0.111 1.00 93.56 224 LYS A N 1
ATOM 1786 C CA . LYS A 1 224 ? 0.134 -19.625 -1.071 1.00 93.56 224 LYS A CA 1
ATOM 1787 C C . LYS A 1 224 ? 1.413 -18.955 -1.578 1.00 93.56 224 LYS A C 1
ATOM 1789 O O . LYS A 1 224 ? 1.315 -17.987 -2.308 1.00 93.56 224 LYS A O 1
ATOM 1794 N N . GLY A 1 225 ? 2.591 -19.500 -1.272 1.00 91.31 225 GLY A N 1
ATOM 1795 C CA . GLY A 1 225 ? 3.872 -18.964 -1.758 1.00 91.31 225 GLY A CA 1
ATOM 1796 C C . GLY A 1 225 ? 4.393 -17.725 -1.016 1.00 91.31 225 GLY A C 1
ATOM 1797 O O . GLY A 1 225 ? 5.346 -17.112 -1.483 1.00 91.31 225 GLY A O 1
ATOM 1798 N N . VAL A 1 226 ? 3.795 -17.350 0.118 1.00 94.12 226 VAL A N 1
ATOM 1799 C CA . VAL A 1 226 ? 4.323 -16.342 1.055 1.00 94.12 226 VAL A CA 1
ATOM 1800 C C . VAL A 1 226 ? 4.992 -17.052 2.228 1.00 94.12 226 VAL A C 1
ATOM 1802 O O . VAL A 1 226 ? 4.580 -18.148 2.609 1.00 94.12 226 VAL A O 1
ATOM 1805 N N . TRP A 1 227 ? 6.032 -16.427 2.787 1.00 94.50 227 TRP A N 1
ATOM 1806 C CA . TRP A 1 227 ? 6.657 -16.803 4.063 1.00 94.50 227 TRP A CA 1
ATOM 1807 C C . TRP A 1 227 ? 6.951 -18.306 4.200 1.00 94.50 227 TRP A C 1
ATOM 1809 O O . TRP A 1 227 ? 6.711 -18.928 5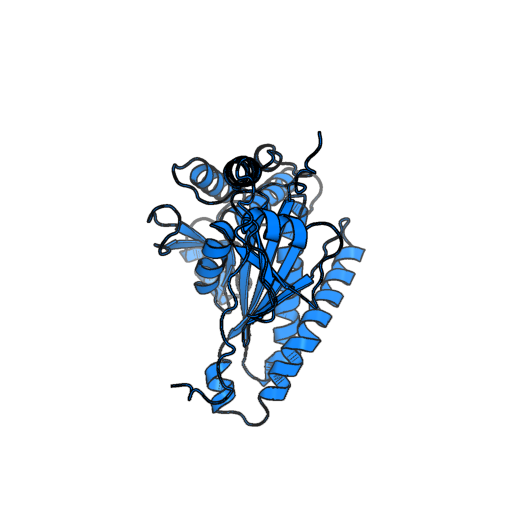.231 1.00 94.50 227 TRP A O 1
ATOM 1819 N N . ARG A 1 228 ? 7.428 -18.920 3.107 1.00 92.56 228 ARG A N 1
ATOM 1820 C CA . ARG A 1 228 ? 7.762 -20.355 3.025 1.00 92.56 228 ARG A CA 1
ATOM 1821 C C . ARG A 1 228 ? 6.641 -21.285 3.527 1.00 92.56 228 ARG A C 1
ATOM 1823 O O . ARG A 1 228 ? 6.918 -22.359 4.050 1.00 92.56 228 ARG A O 1
ATOM 1830 N N . GLY A 1 229 ? 5.382 -20.883 3.342 1.00 90.88 229 GLY A N 1
ATOM 1831 C CA . GLY A 1 229 ? 4.215 -21.664 3.749 1.00 90.88 229 GLY A CA 1
ATOM 1832 C C . GLY A 1 229 ? 3.873 -21.575 5.236 1.00 90.88 229 GLY A C 1
ATOM 1833 O O . GLY A 1 229 ? 3.134 -22.429 5.712 1.00 90.88 229 GLY A O 1
ATOM 1834 N N . GLN A 1 230 ? 4.388 -20.585 5.970 1.00 93.94 230 GLN A N 1
ATOM 1835 C CA . GLN A 1 230 ? 3.934 -20.274 7.329 1.00 93.94 230 GLN A CA 1
ATOM 1836 C C . GLN A 1 230 ? 2.631 -19.455 7.320 1.00 93.94 230 GLN A C 1
ATOM 1838 O O . GLN A 1 230 ? 2.275 -18.835 6.315 1.00 93.94 230 GLN A O 1
ATOM 1843 N N . GLU A 1 231 ? 1.911 -19.460 8.446 1.00 95.94 231 GLU A N 1
ATOM 1844 C CA . GLU A 1 231 ? 0.683 -18.675 8.611 1.00 95.94 231 GLU A CA 1
ATOM 1845 C C . GLU A 1 231 ? 1.010 -17.182 8.743 1.00 95.94 231 GLU A C 1
ATOM 1847 O O . GLU A 1 231 ? 1.578 -16.755 9.745 1.00 95.94 231 GLU A O 1
ATOM 1852 N N . TYR A 1 232 ? 0.609 -16.376 7.764 1.00 97.50 232 TYR A N 1
ATOM 1853 C CA . TYR A 1 232 ? 0.827 -14.932 7.758 1.00 97.50 232 TYR A CA 1
ATOM 1854 C C . TYR A 1 232 ? -0.221 -14.212 8.626 1.00 97.50 232 TYR A C 1
ATOM 1856 O O . TYR A 1 232 ? -1.416 -14.478 8.464 1.00 97.50 232 TYR A O 1
ATOM 1864 N N . PRO A 1 233 ? 0.167 -13.294 9.533 1.00 97.19 233 PRO A N 1
ATOM 1865 C CA . PRO A 1 233 ? -0.776 -12.553 10.365 1.00 97.19 233 PRO A CA 1
ATOM 1866 C C . PRO A 1 233 ? -1.553 -11.513 9.553 1.00 97.19 233 PRO A C 1
ATOM 1868 O O . PRO A 1 233 ? -0.978 -10.701 8.832 1.00 97.19 233 PRO A O 1
ATOM 1871 N N . ILE A 1 234 ? -2.873 -11.495 9.715 1.00 97.38 234 ILE A N 1
ATOM 1872 C CA . ILE A 1 234 ? -3.750 -10.563 9.009 1.00 97.38 234 ILE A CA 1
ATOM 1873 C C . ILE A 1 234 ? -4.141 -9.430 9.953 1.00 97.38 234 ILE A C 1
ATOM 1875 O O . ILE A 1 234 ? -4.868 -9.636 10.927 1.00 97.38 234 ILE A O 1
ATOM 1879 N N . PHE A 1 235 ? -3.696 -8.217 9.636 1.00 97.81 235 PHE A N 1
ATOM 1880 C CA . PHE A 1 235 ? -4.146 -6.990 10.286 1.00 97.81 235 PHE A CA 1
ATOM 1881 C C . PHE A 1 235 ? -5.060 -6.200 9.353 1.00 97.81 235 PHE A C 1
ATOM 1883 O O . PHE A 1 235 ? -4.906 -6.223 8.129 1.00 97.81 235 PHE A O 1
ATOM 1890 N N . ALA A 1 236 ? -6.020 -5.488 9.935 1.00 98.06 236 ALA A N 1
ATOM 1891 C CA . ALA A 1 236 ? -6.893 -4.596 9.190 1.00 98.06 236 ALA A CA 1
ATOM 1892 C C . ALA A 1 236 ? -7.284 -3.370 10.013 1.00 98.06 236 ALA A C 1
ATOM 1894 O O . ALA A 1 236 ? -7.342 -3.446 11.237 1.00 98.06 236 ALA A O 1
ATOM 1895 N N . ILE A 1 237 ? -7.611 -2.273 9.335 1.00 97.94 237 ILE A N 1
ATOM 1896 C CA . ILE A 1 237 ? -8.366 -1.164 9.922 1.00 97.94 237 ILE A CA 1
ATOM 1897 C C . ILE A 1 237 ? -9.859 -1.487 9.794 1.00 97.94 237 ILE A C 1
ATOM 1899 O O . ILE A 1 237 ? -10.357 -1.759 8.697 1.00 97.94 237 ILE A O 1
ATOM 1903 N N . ASP A 1 238 ? -10.562 -1.500 10.923 1.00 96.50 238 ASP A N 1
ATOM 1904 C CA . ASP A 1 238 ? -12.012 -1.642 11.002 1.00 96.50 238 ASP A CA 1
ATOM 1905 C C . ASP A 1 238 ? -12.674 -0.283 10.757 1.00 96.50 238 ASP A C 1
ATOM 1907 O O . ASP A 1 238 ? -12.781 0.557 11.648 1.00 96.50 238 ASP A O 1
ATOM 1911 N N . ARG A 1 239 ? -13.148 -0.087 9.526 1.00 96.38 239 ARG A N 1
ATOM 1912 C CA . ARG A 1 239 ? -13.782 1.152 9.056 1.00 96.38 239 ARG A CA 1
ATOM 1913 C C . ARG A 1 239 ? -15.134 1.427 9.714 1.00 96.38 239 ARG A C 1
ATOM 1915 O O . ARG A 1 239 ? -15.680 2.510 9.555 1.00 96.38 239 ARG A O 1
ATOM 1922 N N . GLU A 1 240 ? -15.691 0.457 10.438 1.00 94.88 240 GLU A N 1
ATOM 1923 C CA . GLU A 1 240 ? -16.983 0.578 11.115 1.00 94.88 240 GLU A CA 1
ATOM 1924 C C . GLU A 1 240 ? -16.855 0.406 12.640 1.00 94.88 240 GLU A C 1
ATOM 1926 O O . GLU A 1 240 ? -17.860 0.152 13.318 1.00 94.88 240 GLU A O 1
ATOM 1931 N N . CYS A 1 241 ? -15.645 0.537 13.203 1.00 91.25 241 CYS A N 1
ATOM 1932 C CA . CYS A 1 241 ? -15.378 0.329 14.632 1.00 91.25 241 CYS A CA 1
ATOM 1933 C C . CYS A 1 241 ? -16.192 1.261 15.545 1.00 91.25 241 CYS A C 1
ATOM 1935 O O . CYS A 1 241 ? -16.544 0.885 16.660 1.00 91.25 241 CYS A O 1
ATOM 1937 N N . GLU A 1 242 ? -16.560 2.448 15.055 1.00 90.81 242 GLU A N 1
ATOM 1938 C CA . GLU A 1 242 ? -17.257 3.471 15.836 1.00 90.81 242 GLU A CA 1
ATOM 1939 C C . GLU A 1 242 ? -18.777 3.260 15.951 1.00 90.81 242 GLU A C 1
ATOM 1941 O O . GLU A 1 242 ? -19.429 3.935 16.760 1.00 90.81 242 GLU A O 1
ATOM 1946 N N . THR A 1 243 ? -19.361 2.325 15.188 1.00 91.12 243 THR A N 1
ATOM 1947 C CA . THR A 1 243 ? -20.805 2.048 15.256 1.00 91.12 243 THR A CA 1
ATOM 1948 C C . THR A 1 243 ? -21.188 1.449 16.611 1.00 91.12 243 THR A C 1
ATOM 1950 O O . THR A 1 243 ? -20.437 0.673 17.203 1.00 91.12 243 THR A O 1
ATOM 1953 N N . THR A 1 244 ? -22.388 1.763 17.111 1.00 92.44 244 THR A N 1
ATOM 1954 C CA . THR A 1 244 ? -22.868 1.271 18.418 1.00 92.44 244 THR A CA 1
ATOM 1955 C C . THR A 1 244 ? -22.794 -0.253 18.529 1.00 92.44 244 THR A C 1
ATOM 1957 O O . THR A 1 244 ? -22.380 -0.779 19.560 1.00 92.44 244 THR A O 1
ATOM 1960 N N . LEU A 1 245 ? -23.160 -0.959 17.456 1.00 91.06 245 LEU A N 1
ATOM 1961 C CA . LEU A 1 245 ? -23.131 -2.416 17.409 1.00 91.06 245 LEU A CA 1
ATOM 1962 C C . LEU A 1 245 ? -21.696 -2.956 17.469 1.00 91.06 245 LEU A C 1
ATOM 1964 O O . LEU A 1 245 ? -21.417 -3.866 18.246 1.00 91.06 245 LEU A O 1
ATOM 1968 N N . ASN A 1 246 ? -20.776 -2.385 16.688 1.00 90.94 246 ASN A N 1
ATOM 1969 C CA . ASN A 1 246 ? -19.395 -2.866 16.644 1.00 90.94 246 ASN A CA 1
ATOM 1970 C C . ASN A 1 246 ? -18.621 -2.526 17.918 1.00 90.94 246 ASN A C 1
ATOM 1972 O O . ASN A 1 246 ? -17.856 -3.366 18.382 1.00 90.94 246 ASN A O 1
ATOM 1976 N N . LYS A 1 247 ? -18.899 -1.380 18.551 1.00 89.75 247 LYS A N 1
ATOM 1977 C CA . LYS A 1 247 ? -18.405 -1.065 19.900 1.00 89.75 247 LYS A CA 1
ATOM 1978 C C . LYS A 1 247 ? -18.850 -2.104 20.924 1.00 89.75 247 LYS A C 1
ATOM 1980 O O . LYS A 1 247 ? -18.036 -2.560 21.719 1.00 89.75 247 LYS A O 1
ATOM 1985 N N . ALA A 1 248 ? -20.119 -2.518 20.884 1.00 89.12 248 ALA A N 1
ATOM 1986 C CA . ALA A 1 248 ? -20.619 -3.567 21.768 1.00 89.12 248 ALA A CA 1
ATOM 1987 C C . ALA A 1 248 ? -19.912 -4.910 21.510 1.00 89.12 248 ALA A C 1
ATOM 1989 O O . ALA A 1 248 ? -19.439 -5.537 22.455 1.00 89.12 248 ALA A O 1
ATOM 1990 N N . PHE A 1 249 ? -19.760 -5.326 20.247 1.00 87.88 249 PHE A N 1
ATOM 1991 C CA . PHE A 1 249 ? -19.034 -6.556 19.904 1.00 87.88 249 PHE A CA 1
ATOM 1992 C C . PHE A 1 249 ? -17.545 -6.512 20.260 1.00 87.88 249 PHE A C 1
ATOM 1994 O O . PHE A 1 249 ? -16.996 -7.536 20.658 1.00 87.88 249 PHE A O 1
ATOM 2001 N N . ALA A 1 250 ? -16.892 -5.351 20.170 1.00 84.62 250 ALA A N 1
ATOM 2002 C CA . ALA A 1 250 ? -15.487 -5.203 20.541 1.00 84.62 250 ALA A CA 1
ATOM 2003 C C . ALA A 1 250 ? -15.239 -5.598 22.007 1.00 84.62 250 ALA A C 1
ATOM 2005 O O . ALA A 1 250 ? -14.227 -6.230 22.298 1.00 84.62 250 ALA A O 1
ATOM 2006 N N . THR A 1 251 ? -16.201 -5.347 22.907 1.00 84.19 251 THR A N 1
ATOM 2007 C CA . THR A 1 251 ? -16.108 -5.770 24.320 1.00 84.19 251 THR A CA 1
ATOM 2008 C C . THR A 1 251 ? -16.061 -7.290 24.512 1.00 84.19 251 THR A C 1
ATOM 2010 O O . THR A 1 251 ? -15.553 -7.762 25.527 1.00 84.19 251 THR A O 1
ATOM 2013 N N . LEU A 1 252 ? -16.551 -8.067 23.538 1.00 86.12 252 LEU A N 1
ATOM 2014 C CA . LEU A 1 252 ? -16.510 -9.532 23.563 1.00 86.12 252 LEU A CA 1
ATOM 2015 C C . LEU A 1 252 ? -15.184 -10.093 23.033 1.00 86.12 252 LEU A C 1
ATOM 2017 O O . LEU A 1 252 ? -14.840 -11.231 23.343 1.00 86.12 252 LEU A O 1
ATOM 2021 N N . ASN A 1 253 ? -14.431 -9.306 22.260 1.00 77.75 253 ASN A N 1
ATOM 2022 C CA . ASN A 1 253 ? -13.198 -9.740 21.596 1.00 77.75 253 ASN A CA 1
ATOM 2023 C C . ASN A 1 253 ? -11.946 -9.621 22.486 1.00 77.75 253 ASN A C 1
ATOM 2025 O O . ASN A 1 253 ? -10.835 -9.887 22.030 1.00 77.75 253 ASN A O 1
ATOM 2029 N N . GLY A 1 254 ? -12.116 -9.274 23.764 1.00 75.88 254 GLY A N 1
ATOM 2030 C CA . GLY A 1 254 ? -11.041 -9.234 24.750 1.00 75.88 254 GLY A CA 1
ATOM 2031 C C . GLY A 1 254 ? -10.331 -7.884 24.827 1.00 75.88 254 GLY A C 1
ATOM 2032 O O . GLY A 1 254 ? -10.961 -6.830 24.782 1.00 75.88 254 GLY A O 1
ATOM 2033 N N . LYS A 1 255 ? -9.013 -7.925 25.046 1.00 75.25 255 LYS A N 1
ATOM 2034 C CA . LYS A 1 255 ? -8.190 -6.736 25.298 1.00 75.25 255 LYS A CA 1
ATOM 2035 C C . LYS A 1 255 ? -7.953 -5.958 23.999 1.00 75.25 255 LYS A C 1
ATOM 2037 O O . LYS A 1 255 ? -7.590 -6.549 22.986 1.00 75.25 255 LYS A O 1
ATOM 2042 N N . GLU A 1 256 ? -8.084 -4.636 24.074 1.00 81.00 256 GLU A N 1
ATOM 2043 C CA . GLU A 1 256 ? -7.658 -3.720 23.014 1.00 81.00 256 GLU A CA 1
ATOM 2044 C C . GLU A 1 256 ? -6.169 -3.921 22.686 1.00 81.00 256 GLU A C 1
ATOM 2046 O O . GLU A 1 256 ? -5.331 -4.082 23.583 1.00 81.00 256 GLU A O 1
ATOM 2051 N N . ILE A 1 257 ? -5.848 -3.951 21.393 1.00 88.19 257 ILE A N 1
ATOM 2052 C CA . ILE A 1 257 ? -4.489 -4.189 20.912 1.00 88.19 257 ILE A CA 1
ATOM 2053 C C . ILE A 1 257 ? -3.735 -2.857 20.934 1.00 88.19 257 ILE A C 1
ATOM 2055 O O . ILE A 1 257 ? -4.119 -1.914 20.247 1.00 88.19 257 ILE A O 1
ATOM 2059 N N . SER A 1 258 ? -2.657 -2.772 21.716 1.00 93.25 258 SER A N 1
ATOM 2060 C CA . SER A 1 258 ? -1.858 -1.545 21.794 1.00 93.25 258 SER A CA 1
ATOM 2061 C C . SER A 1 258 ? -0.888 -1.402 20.616 1.00 93.25 258 SER A C 1
ATOM 2063 O O . SER A 1 258 ? -0.469 -2.394 20.013 1.00 93.25 258 SER A O 1
ATOM 2065 N N . SER A 1 259 ? -0.459 -0.169 20.334 1.00 95.19 259 SER A N 1
ATOM 2066 C CA . SER A 1 259 ? 0.592 0.139 19.349 1.00 95.19 259 SER A CA 1
ATOM 2067 C C . SER A 1 259 ? 1.875 -0.655 19.621 1.00 95.19 259 SER A C 1
ATOM 2069 O O . SER A 1 259 ? 2.476 -1.224 18.709 1.00 95.19 259 SER A O 1
ATOM 2071 N N . LYS A 1 260 ? 2.239 -0.800 20.899 1.00 94.81 260 LYS A N 1
ATOM 2072 C CA . LYS A 1 260 ? 3.368 -1.619 21.350 1.00 94.81 260 LYS A CA 1
ATOM 2073 C C . LYS A 1 260 ? 3.198 -3.108 21.036 1.00 94.81 260 LYS A C 1
ATOM 2075 O O . LYS A 1 260 ? 4.147 -3.728 20.560 1.00 94.81 260 LYS A O 1
ATOM 2080 N N . ASP A 1 261 ? 2.022 -3.680 21.299 1.00 95.00 261 ASP A N 1
ATOM 2081 C CA . ASP A 1 261 ? 1.758 -5.106 21.048 1.00 95.00 261 ASP A CA 1
ATOM 2082 C C . ASP A 1 261 ? 1.838 -5.414 19.544 1.00 95.00 261 ASP A C 1
ATOM 2084 O O . ASP A 1 261 ? 2.470 -6.390 19.137 1.00 95.00 261 ASP A O 1
ATOM 2088 N N . ILE A 1 262 ? 1.272 -4.536 18.709 1.00 97.00 262 ILE A N 1
ATOM 2089 C CA . ILE A 1 262 ? 1.355 -4.636 17.245 1.00 97.00 262 ILE A CA 1
ATOM 2090 C C . ILE A 1 262 ? 2.811 -4.568 16.785 1.00 97.00 262 ILE A C 1
ATOM 2092 O O . ILE A 1 262 ? 3.259 -5.432 16.030 1.00 97.00 262 ILE A O 1
ATOM 2096 N N . ALA A 1 263 ? 3.562 -3.565 17.251 1.00 96.75 263 ALA A N 1
ATOM 2097 C CA . ALA A 1 263 ? 4.958 -3.389 16.872 1.00 96.75 263 ALA A CA 1
ATOM 2098 C C . ALA A 1 263 ? 5.813 -4.608 17.243 1.00 96.75 263 ALA A C 1
ATOM 2100 O O . ALA A 1 263 ? 6.641 -5.024 16.437 1.00 96.75 263 ALA A O 1
ATOM 2101 N N . HIS A 1 264 ? 5.575 -5.203 18.416 1.00 96.25 264 HIS A N 1
ATOM 2102 C CA . HIS A 1 264 ? 6.277 -6.404 18.864 1.00 96.25 264 HIS A CA 1
ATOM 2103 C C . HIS A 1 264 ? 5.997 -7.611 17.959 1.00 96.25 264 HIS A C 1
ATOM 2105 O O . HIS A 1 264 ? 6.921 -8.326 17.582 1.00 96.25 264 HIS A O 1
ATOM 2111 N N . VAL A 1 265 ? 4.734 -7.836 17.573 1.00 96.81 265 VAL A N 1
ATOM 2112 C CA . VAL A 1 265 ? 4.379 -8.928 16.648 1.00 96.81 265 VAL A CA 1
ATOM 2113 C C . VAL A 1 265 ? 5.044 -8.729 15.288 1.00 96.81 265 VAL A C 1
ATOM 2115 O O . VAL A 1 265 ? 5.583 -9.680 14.725 1.00 96.81 265 VAL A O 1
ATOM 2118 N N . CYS A 1 266 ? 5.025 -7.504 14.762 1.00 97.62 266 CYS A N 1
ATOM 2119 C CA . CYS A 1 266 ? 5.619 -7.203 13.463 1.00 97.62 266 CYS A CA 1
ATOM 2120 C C . CYS A 1 266 ? 7.144 -7.376 13.469 1.00 97.62 266 CYS A C 1
ATOM 2122 O O . CYS A 1 266 ? 7.704 -7.949 12.536 1.00 97.62 266 CYS A O 1
ATOM 2124 N N . GLU A 1 267 ? 7.804 -6.938 14.541 1.00 96.56 267 GLU A N 1
ATOM 2125 C CA . GLU A 1 267 ? 9.240 -7.129 14.745 1.00 96.56 267 GLU A CA 1
ATOM 2126 C C . GLU A 1 267 ? 9.591 -8.621 14.803 1.00 96.56 267 GLU A C 1
ATOM 2128 O O . GLU A 1 267 ? 10.422 -9.079 14.019 1.00 96.56 267 GLU A O 1
ATOM 2133 N N . ALA A 1 268 ? 8.858 -9.408 15.598 1.00 97.12 268 ALA A N 1
ATOM 2134 C CA . ALA A 1 268 ? 9.039 -10.859 15.672 1.00 97.12 268 ALA A CA 1
ATOM 2135 C C . ALA A 1 268 ? 8.840 -11.560 14.313 1.00 97.12 268 ALA A C 1
ATOM 2137 O O . ALA A 1 268 ? 9.567 -12.500 13.984 1.00 97.12 268 ALA A O 1
ATOM 2138 N N . CYS A 1 269 ? 7.889 -11.097 13.494 1.00 97.00 269 CYS A N 1
ATOM 2139 C CA . CYS A 1 269 ? 7.721 -11.592 12.125 1.00 97.00 269 CYS A CA 1
ATOM 2140 C C . CYS A 1 269 ? 8.968 -11.311 11.278 1.00 97.00 269 CYS A C 1
ATOM 2142 O O . CYS A 1 269 ? 9.474 -12.219 10.622 1.00 97.00 269 CYS A O 1
ATOM 2144 N N . SER A 1 270 ? 9.494 -10.084 11.339 1.00 95.00 270 SER A N 1
ATOM 2145 C CA . SER A 1 270 ? 10.664 -9.662 10.558 1.00 95.00 270 SER A CA 1
ATOM 2146 C C . SER A 1 270 ? 11.962 -10.393 10.926 1.00 95.00 270 SER A C 1
ATOM 2148 O O . SER A 1 270 ? 12.839 -10.559 10.078 1.00 95.00 270 SER A O 1
ATOM 2150 N N . GLU A 1 271 ? 12.075 -10.850 12.175 1.00 94.81 271 GLU A N 1
ATOM 2151 C CA . GLU A 1 271 ? 13.217 -11.616 12.687 1.00 94.81 271 GLU A CA 1
ATOM 2152 C C . GLU A 1 271 ? 13.095 -13.124 12.418 1.00 94.81 271 GLU A C 1
ATOM 2154 O O . GLU A 1 271 ? 14.079 -13.862 12.520 1.00 94.81 271 GLU A O 1
ATOM 2159 N N . THR A 1 272 ? 11.899 -13.599 12.064 1.00 95.75 272 THR A N 1
ATOM 2160 C CA . THR A 1 272 ? 11.658 -15.015 11.787 1.00 95.75 272 THR A CA 1
ATOM 2161 C C . THR A 1 272 ? 12.249 -15.410 10.433 1.00 95.75 272 THR A C 1
ATOM 2163 O O . THR A 1 272 ? 12.089 -14.716 9.426 1.00 95.75 272 THR A O 1
ATOM 2166 N N . ASP A 1 273 ? 12.914 -16.569 10.383 1.00 94.38 273 ASP A N 1
ATOM 2167 C CA . ASP A 1 273 ? 13.519 -17.067 9.148 1.00 94.38 273 ASP A CA 1
ATOM 2168 C C . ASP A 1 273 ? 12.490 -17.180 8.010 1.00 94.38 273 ASP A C 1
ATOM 2170 O O . ASP A 1 273 ? 11.356 -17.632 8.178 1.00 94.38 273 ASP A O 1
ATOM 2174 N N . GLY A 1 274 ? 12.917 -16.771 6.819 1.00 93.31 274 GLY A N 1
ATOM 2175 C CA . GLY A 1 274 ? 12.088 -16.780 5.623 1.00 93.31 274 GLY A CA 1
ATOM 2176 C C . GLY A 1 274 ? 11.090 -15.631 5.512 1.00 93.31 274 GLY A C 1
ATOM 2177 O O . GLY A 1 274 ? 10.284 -15.680 4.578 1.00 93.31 274 GLY A O 1
ATOM 2178 N N . TRP A 1 275 ? 11.135 -14.619 6.392 1.00 96.12 275 TRP A N 1
ATOM 2179 C CA . TRP A 1 275 ? 10.346 -13.399 6.206 1.00 96.12 275 TRP A CA 1
ATOM 2180 C C . TRP A 1 275 ? 10.657 -12.772 4.833 1.00 96.12 275 TRP A C 1
ATOM 2182 O O . TRP A 1 275 ? 11.829 -12.540 4.518 1.00 96.12 275 TRP A O 1
ATOM 2192 N N . PRO A 1 276 ? 9.648 -12.553 3.971 1.00 91.31 276 PRO A N 1
ATOM 2193 C CA . PRO A 1 276 ? 9.892 -12.313 2.549 1.00 91.31 276 PRO A CA 1
ATOM 2194 C C . PRO A 1 276 ? 10.098 -10.830 2.197 1.00 91.31 276 PRO A C 1
ATOM 2196 O O . PRO A 1 276 ? 10.573 -10.525 1.104 1.00 91.31 276 PRO A O 1
ATOM 2199 N N . SER A 1 277 ? 9.764 -9.923 3.112 1.00 92.19 277 SER A N 1
ATOM 2200 C CA . SER A 1 277 ? 9.643 -8.488 2.853 1.00 92.19 277 SER A CA 1
ATOM 2201 C C . SER A 1 277 ? 10.672 -7.674 3.640 1.00 92.19 277 SER A C 1
ATOM 2203 O O . SER A 1 277 ? 11.217 -8.124 4.649 1.00 92.19 277 SER A O 1
ATOM 2205 N N . LYS A 1 278 ? 10.933 -6.441 3.195 1.00 93.62 278 LYS A N 1
ATOM 2206 C CA . LYS A 1 278 ? 11.704 -5.437 3.945 1.00 93.62 278 LYS A CA 1
ATOM 2207 C C . LYS A 1 278 ? 11.061 -4.068 3.801 1.00 93.62 278 LYS A C 1
ATOM 2209 O O . LYS A 1 278 ? 10.326 -3.831 2.847 1.00 93.62 278 LYS A O 1
ATOM 2214 N N . VAL A 1 279 ? 11.399 -3.166 4.717 1.00 96.25 279 VAL A N 1
ATOM 2215 C CA . VAL A 1 279 ? 10.983 -1.761 4.696 1.00 96.25 279 VAL A CA 1
ATOM 2216 C C . VAL A 1 279 ? 12.219 -0.882 4.721 1.00 96.25 279 VAL A C 1
ATOM 2218 O O . VAL A 1 279 ? 13.102 -1.092 5.553 1.00 96.25 279 VAL A O 1
ATOM 2221 N N . TYR A 1 280 ? 12.263 0.112 3.835 1.00 97.69 280 TYR A N 1
ATOM 2222 C CA . TYR A 1 280 ? 13.286 1.151 3.850 1.00 97.69 280 TYR A CA 1
ATOM 2223 C C . TYR A 1 280 ? 12.682 2.556 3.812 1.00 97.69 280 TYR A C 1
ATOM 2225 O O . TYR A 1 280 ? 12.103 2.980 2.811 1.00 97.69 280 TYR A O 1
ATOM 2233 N N . LEU A 1 281 ? 12.865 3.295 4.895 1.00 97.69 281 LEU A N 1
ATOM 2234 C CA . LEU A 1 281 ? 12.364 4.642 5.116 1.00 97.69 281 LEU A CA 1
ATOM 2235 C C . LEU A 1 281 ? 13.556 5.512 5.555 1.00 97.69 281 LEU A C 1
ATOM 2237 O O . LEU A 1 281 ? 13.954 5.465 6.720 1.00 97.69 281 LEU A O 1
ATOM 2241 N N . PRO A 1 282 ? 14.192 6.276 4.646 1.00 96.62 282 PRO A N 1
ATOM 2242 C CA . PRO A 1 282 ? 15.406 7.036 4.962 1.00 96.62 282 PRO A CA 1
ATOM 2243 C C . PRO A 1 282 ? 15.217 8.099 6.053 1.00 96.62 282 PRO A C 1
ATOM 2245 O O . PRO A 1 282 ? 16.179 8.437 6.739 1.00 96.62 282 PRO A O 1
ATOM 2248 N N . ASN A 1 283 ? 13.994 8.600 6.221 1.00 96.50 283 ASN A N 1
ATOM 2249 C CA . ASN A 1 283 ? 13.617 9.608 7.208 1.00 96.50 283 ASN A CA 1
ATOM 2250 C C . ASN A 1 283 ? 12.853 8.993 8.395 1.00 96.50 283 ASN A C 1
ATOM 2252 O O . ASN A 1 283 ? 12.172 9.719 9.117 1.00 96.50 283 ASN A O 1
ATOM 2256 N N . ALA A 1 284 ? 12.923 7.670 8.587 1.00 96.00 284 ALA A N 1
ATOM 2257 C CA . ALA A 1 284 ? 12.230 7.023 9.691 1.00 96.00 284 ALA A CA 1
ATOM 2258 C C . ALA A 1 284 ? 12.797 7.396 11.064 1.00 96.00 284 ALA A C 1
ATOM 2260 O O . ALA A 1 284 ? 14.007 7.582 11.236 1.00 96.00 284 ALA A O 1
ATOM 2261 N N . GLN A 1 285 ? 11.913 7.430 12.060 1.00 93.25 285 GLN A N 1
ATOM 2262 C CA . GLN A 1 285 ? 12.299 7.535 13.469 1.00 93.25 285 GLN A CA 1
ATOM 2263 C C . GLN A 1 285 ? 12.851 6.199 13.979 1.00 93.25 285 GLN A C 1
ATOM 2265 O O . GLN A 1 285 ? 13.796 6.162 14.770 1.00 93.25 285 GLN A O 1
ATOM 2270 N N . THR A 1 286 ? 12.289 5.091 13.497 1.00 93.38 286 THR A N 1
ATOM 2271 C CA . THR A 1 286 ? 12.719 3.742 13.844 1.00 93.38 286 THR A CA 1
ATOM 2272 C C . THR A 1 286 ? 13.988 3.370 13.091 1.00 93.38 286 THR A C 1
ATOM 2274 O O . THR A 1 286 ? 14.031 3.346 11.862 1.00 93.38 286 THR A O 1
ATOM 2277 N N . GLU A 1 287 ? 15.021 2.984 13.838 1.00 94.00 287 GLU A N 1
ATOM 2278 C CA . GLU A 1 287 ? 16.331 2.671 13.273 1.00 94.00 287 GLU A CA 1
ATOM 2279 C C . GLU A 1 287 ? 16.309 1.529 12.249 1.00 94.00 287 GLU A C 1
ATOM 2281 O O . GLU A 1 287 ? 16.940 1.659 11.199 1.00 94.00 287 GLU A O 1
ATOM 2286 N N . ILE A 1 288 ? 15.542 0.461 12.496 1.00 93.50 288 ILE A N 1
ATOM 2287 C CA . ILE A 1 288 ? 15.504 -0.709 11.606 1.00 93.50 288 ILE A CA 1
ATOM 2288 C C . ILE A 1 288 ? 15.038 -0.358 10.187 1.00 93.50 288 ILE A C 1
ATOM 2290 O O . ILE A 1 288 ? 15.566 -0.902 9.218 1.00 93.50 288 ILE A O 1
ATOM 2294 N N . PHE A 1 289 ? 14.138 0.620 10.043 1.00 97.06 289 PHE A N 1
ATOM 2295 C CA . PHE A 1 289 ? 13.638 1.062 8.742 1.00 97.06 289 PHE A CA 1
ATOM 2296 C C . PHE A 1 289 ? 14.646 1.917 7.971 1.00 97.06 289 PHE A C 1
ATOM 2298 O O . PHE A 1 289 ? 14.500 2.087 6.767 1.00 97.06 289 PHE A O 1
ATOM 2305 N N . ARG A 1 290 ? 15.703 2.433 8.605 1.00 96.94 290 ARG A N 1
ATOM 2306 C CA . ARG A 1 290 ? 16.720 3.247 7.915 1.00 96.94 290 ARG A CA 1
ATOM 2307 C C . ARG A 1 290 ? 17.796 2.418 7.220 1.00 96.94 290 ARG A C 1
ATOM 2309 O O . ARG A 1 290 ? 18.665 2.990 6.564 1.00 96.94 290 ARG A O 1
ATOM 2316 N N . THR A 1 291 ? 17.766 1.092 7.347 1.00 94.62 291 THR A N 1
ATOM 2317 C CA . THR A 1 291 ? 18.773 0.214 6.740 1.00 94.62 291 THR A CA 1
ATOM 2318 C C . THR A 1 291 ? 18.504 0.052 5.243 1.00 94.62 291 THR A C 1
ATOM 2320 O O . THR A 1 291 ? 17.472 -0.518 4.884 1.00 94.62 291 THR A O 1
ATOM 2323 N N . PRO A 1 292 ? 19.405 0.503 4.347 1.00 93.88 292 PRO A N 1
ATOM 2324 C CA . PRO A 1 292 ? 19.198 0.350 2.915 1.00 93.88 292 PRO A CA 1
ATOM 2325 C C . PRO A 1 292 ? 19.080 -1.128 2.519 1.00 93.88 292 PRO A C 1
ATOM 2327 O O . PRO A 1 292 ? 19.833 -1.970 3.023 1.00 93.88 292 PRO A O 1
ATOM 2330 N N . PRO A 1 293 ? 18.172 -1.462 1.593 1.00 93.88 293 PRO A N 1
ATOM 2331 C CA . PRO A 1 293 ? 18.037 -2.812 1.092 1.00 93.88 293 PRO A CA 1
ATOM 2332 C C . PRO A 1 293 ? 19.256 -3.227 0.267 1.00 93.88 293 PRO A C 1
ATOM 2334 O O . PRO A 1 293 ? 19.938 -2.412 -0.357 1.00 93.88 293 PRO A O 1
ATOM 2337 N N . GLN A 1 294 ? 19.495 -4.536 0.228 1.00 92.31 294 GLN A N 1
ATOM 2338 C CA . GLN A 1 294 ? 20.441 -5.121 -0.713 1.00 92.31 294 GLN A CA 1
ATOM 2339 C C . GLN A 1 294 ? 19.791 -5.220 -2.091 1.00 92.31 294 GLN A C 1
ATOM 2341 O O . GLN A 1 294 ? 18.613 -5.547 -2.201 1.00 92.31 294 GLN A O 1
ATOM 2346 N N . ASP A 1 295 ? 20.571 -4.973 -3.136 1.00 91.44 295 ASP A N 1
ATOM 2347 C CA . ASP A 1 295 ? 20.123 -5.123 -4.517 1.00 91.44 295 ASP A CA 1
ATOM 2348 C C . ASP A 1 295 ? 19.962 -6.606 -4.880 1.00 91.44 295 ASP A C 1
ATOM 2350 O O . ASP A 1 295 ? 20.950 -7.338 -5.008 1.00 91.44 295 ASP A O 1
ATOM 2354 N N . ALA A 1 296 ? 18.708 -7.034 -5.051 1.00 91.00 296 ALA A N 1
ATOM 2355 C CA . ALA A 1 296 ? 18.355 -8.421 -5.341 1.00 91.00 296 ALA A CA 1
ATOM 2356 C C . ALA A 1 296 ? 18.879 -8.891 -6.711 1.00 91.00 296 ALA A C 1
ATOM 2358 O O . ALA A 1 296 ? 19.142 -10.079 -6.895 1.00 91.00 296 ALA A O 1
ATOM 2359 N N . MET A 1 297 ? 19.094 -7.967 -7.655 1.00 91.44 297 MET A N 1
ATOM 2360 C CA . MET A 1 297 ? 19.553 -8.273 -9.014 1.00 91.44 297 MET A CA 1
ATOM 2361 C C . MET A 1 297 ? 21.058 -8.041 -9.219 1.00 91.44 297 MET A C 1
ATOM 2363 O O . MET A 1 297 ? 21.567 -8.277 -10.316 1.00 91.44 297 MET A O 1
ATOM 2367 N N . LYS A 1 298 ? 21.807 -7.645 -8.178 1.00 91.88 298 LYS A N 1
ATOM 2368 C CA . LYS A 1 298 ? 23.237 -7.296 -8.284 1.00 91.88 298 LYS A CA 1
ATOM 2369 C C . LYS A 1 298 ? 24.078 -8.371 -8.980 1.00 91.88 298 LYS A C 1
ATOM 2371 O O . LYS A 1 298 ? 24.764 -8.078 -9.954 1.00 91.88 298 LYS A O 1
ATOM 2376 N N . LYS A 1 299 ? 23.988 -9.625 -8.521 1.00 91.88 299 LYS A N 1
ATOM 2377 C CA . LYS A 1 299 ? 24.757 -10.746 -9.097 1.00 91.88 299 LYS A CA 1
ATOM 2378 C C . LYS A 1 299 ? 24.390 -11.021 -10.558 1.00 91.88 299 LYS A C 1
ATOM 2380 O O . LYS A 1 299 ? 25.247 -11.426 -11.340 1.00 91.88 299 LYS A O 1
ATOM 2385 N N . LEU A 1 300 ? 23.125 -10.801 -10.926 1.00 91.81 300 LEU A N 1
ATOM 2386 C CA . LEU A 1 300 ? 22.656 -10.980 -12.301 1.00 91.81 300 LEU A CA 1
ATOM 2387 C C . LEU A 1 300 ? 23.264 -9.917 -13.222 1.00 91.81 300 LEU A C 1
ATOM 2389 O O . LEU A 1 300 ? 23.716 -10.259 -14.309 1.00 91.81 300 LEU A O 1
ATOM 2393 N N . ARG A 1 301 ? 23.348 -8.658 -12.769 1.00 90.75 301 ARG A N 1
ATOM 2394 C CA . ARG A 1 301 ? 24.017 -7.566 -13.502 1.00 90.75 301 ARG A CA 1
ATOM 2395 C C . ARG A 1 301 ? 25.512 -7.809 -13.677 1.00 90.75 301 ARG A C 1
ATOM 2397 O O . ARG A 1 301 ? 26.036 -7.610 -14.769 1.00 90.75 301 ARG A O 1
ATOM 2404 N N . GLU A 1 302 ? 26.182 -8.245 -12.610 1.00 91.00 302 GLU A N 1
ATOM 2405 C CA . GLU A 1 302 ? 27.609 -8.591 -12.640 1.00 91.00 302 GLU A CA 1
ATOM 2406 C C . GLU A 1 302 ? 27.862 -9.690 -13.682 1.00 91.00 302 GLU A C 1
ATOM 2408 O O . GLU A 1 302 ? 28.653 -9.496 -14.598 1.00 91.00 302 GLU A O 1
ATOM 2413 N N . THR A 1 303 ? 27.078 -10.771 -13.636 1.00 90.31 303 THR A N 1
ATOM 2414 C CA . THR A 1 303 ? 27.183 -11.878 -14.601 1.00 90.31 303 THR A CA 1
ATOM 2415 C C . THR A 1 303 ? 26.870 -11.434 -16.033 1.00 90.31 303 THR A C 1
ATOM 2417 O O . THR A 1 303 ? 27.563 -11.826 -16.965 1.00 90.31 303 THR A O 1
ATOM 2420 N N . ALA A 1 304 ? 25.841 -10.606 -16.232 1.00 87.44 304 ALA A N 1
ATOM 2421 C CA . ALA A 1 304 ? 25.429 -10.135 -17.554 1.00 87.44 304 ALA A CA 1
ATOM 2422 C C . ALA A 1 304 ? 26.473 -9.229 -18.227 1.00 87.44 304 ALA A C 1
ATOM 2424 O O . ALA A 1 304 ? 26.567 -9.218 -19.450 1.00 87.44 304 ALA A O 1
ATOM 2425 N N . THR A 1 305 ? 27.260 -8.489 -17.442 1.00 77.56 305 THR A N 1
ATOM 2426 C CA . THR A 1 305 ? 28.310 -7.597 -17.960 1.00 77.56 305 THR A CA 1
ATOM 2427 C C . THR A 1 305 ? 29.547 -8.377 -18.423 1.00 77.56 305 THR A C 1
ATOM 2429 O O . THR A 1 305 ? 30.253 -7.927 -19.324 1.00 77.56 305 THR A O 1
ATOM 2432 N N . ASP A 1 306 ? 29.785 -9.562 -17.854 1.00 72.56 306 ASP A N 1
ATOM 2433 C CA . ASP A 1 306 ? 30.902 -10.441 -18.224 1.00 72.56 306 ASP A CA 1
ATOM 2434 C C . ASP A 1 306 ? 30.640 -11.242 -19.517 1.00 72.56 306 ASP A C 1
ATOM 2436 O O . ASP A 1 306 ? 31.573 -11.758 -20.138 1.00 72.56 306 ASP A O 1
ATOM 2440 N N . VAL A 1 307 ? 29.383 -11.330 -19.969 1.00 62.97 307 VAL A N 1
ATOM 2441 C CA . VAL A 1 307 ? 29.023 -11.978 -21.238 1.00 62.97 307 VAL A CA 1
ATOM 2442 C C . VAL A 1 307 ? 29.233 -10.988 -22.386 1.00 62.97 307 VAL A C 1
ATOM 2444 O O . VAL A 1 307 ? 28.405 -10.121 -22.648 1.00 62.97 307 VAL A O 1
ATOM 2447 N N . THR A 1 308 ? 30.345 -11.123 -23.112 1.00 50.12 308 THR A N 1
ATOM 2448 C CA . THR A 1 308 ? 30.536 -10.426 -24.395 1.00 50.12 308 THR A CA 1
ATOM 2449 C C . THR A 1 308 ? 29.490 -10.942 -25.396 1.00 50.12 308 THR A C 1
ATOM 2451 O O . THR A 1 308 ? 29.414 -12.164 -25.575 1.00 50.12 308 THR A O 1
ATOM 2454 N N . PRO A 1 309 ? 28.705 -10.085 -26.080 1.00 47.62 309 PRO A N 1
ATOM 2455 C CA . PRO A 1 309 ? 27.795 -10.557 -27.114 1.00 47.62 309 PRO A CA 1
ATOM 2456 C C . PRO A 1 309 ? 28.610 -11.239 -28.217 1.00 47.62 309 PRO A C 1
ATOM 2458 O O . PRO A 1 309 ? 29.434 -10.604 -28.881 1.00 47.62 309 PRO A O 1
ATOM 2461 N N . LYS A 1 310 ? 28.406 -12.545 -28.413 1.00 39.78 310 LYS A N 1
ATOM 2462 C CA . LYS A 1 310 ? 28.864 -13.218 -29.627 1.00 39.78 310 LYS A CA 1
ATOM 2463 C C . LYS A 1 310 ? 27.957 -12.739 -30.750 1.00 39.78 310 LYS A C 1
ATOM 2465 O O . LYS A 1 310 ? 26.848 -13.232 -30.894 1.00 39.78 310 LYS A O 1
ATOM 2470 N N . THR A 1 311 ? 28.432 -11.779 -31.531 1.00 37.47 311 THR A N 1
ATOM 2471 C CA . THR A 1 311 ? 27.843 -11.452 -32.828 1.00 37.47 311 THR A CA 1
ATOM 2472 C C . THR A 1 311 ? 27.972 -12.695 -33.707 1.00 37.47 311 THR A C 1
ATOM 2474 O O . THR A 1 311 ? 29.044 -12.978 -34.240 1.00 37.47 311 THR A O 1
ATOM 2477 N N . GLN A 1 312 ? 26.908 -13.487 -33.812 1.00 35.91 312 GLN A N 1
ATOM 2478 C CA . GLN A 1 312 ? 26.731 -14.360 -34.963 1.00 35.91 312 GLN A CA 1
ATOM 2479 C C . GLN A 1 312 ? 25.961 -13.549 -36.008 1.00 35.91 312 GLN A C 1
ATOM 2481 O O . GLN A 1 312 ? 24.918 -12.992 -35.673 1.00 35.91 312 GLN A O 1
ATOM 2486 N N . PRO A 1 313 ? 26.473 -13.403 -37.240 1.00 37.28 313 PRO A N 1
ATOM 2487 C CA . PRO A 1 313 ? 25.686 -12.809 -38.308 1.00 37.28 313 PRO A CA 1
ATOM 2488 C C . PRO A 1 313 ? 24.468 -13.707 -38.555 1.00 37.28 313 PRO A C 1
ATOM 2490 O O . PRO A 1 313 ? 24.623 -14.906 -38.781 1.00 37.28 313 PRO A O 1
ATOM 2493 N N . SER A 1 314 ? 23.271 -13.132 -38.454 1.00 37.94 314 SER A N 1
ATOM 2494 C CA . SER A 1 314 ? 22.021 -13.795 -38.814 1.00 37.94 314 SER A CA 1
ATOM 2495 C C . SER A 1 314 ? 22.062 -14.180 -40.293 1.00 37.94 314 SER A C 1
ATOM 2497 O O . SER A 1 314 ? 22.170 -13.303 -41.151 1.00 37.94 314 SER A O 1
ATOM 2499 N N . GLU A 1 315 ? 21.993 -15.479 -40.583 1.00 40.47 315 GLU A N 1
ATOM 2500 C CA . GLU A 1 315 ? 21.587 -15.966 -41.900 1.00 40.47 315 GLU A CA 1
ATOM 2501 C C . GLU A 1 315 ? 20.105 -15.620 -42.091 1.00 40.47 315 GLU A C 1
ATOM 2503 O O . GLU A 1 315 ? 19.306 -15.750 -41.161 1.00 40.47 315 GLU A O 1
ATOM 2508 N N . ASP A 1 316 ? 19.778 -15.116 -43.279 1.00 43.62 316 ASP A N 1
ATOM 2509 C CA . ASP A 1 316 ? 18.459 -14.632 -43.677 1.00 43.62 316 ASP A CA 1
ATOM 2510 C C . ASP A 1 316 ? 17.349 -15.646 -43.344 1.00 43.62 316 ASP A C 1
ATOM 2512 O O . ASP A 1 316 ? 17.242 -16.708 -43.959 1.00 43.62 316 ASP A O 1
ATOM 2516 N N . GLY A 1 317 ? 16.511 -15.312 -42.360 1.00 37.94 317 GLY A N 1
ATOM 2517 C CA . GLY A 1 317 ? 15.271 -16.026 -42.073 1.00 37.94 317 GLY A CA 1
ATOM 2518 C C . GLY A 1 317 ? 14.147 -15.479 -42.947 1.00 37.94 317 GLY A C 1
ATOM 2519 O O . GLY A 1 317 ? 13.798 -14.304 -42.838 1.00 37.94 317 GLY A O 1
ATOM 2520 N N . GLU A 1 318 ? 13.607 -16.323 -43.825 1.00 42.66 318 GLU A N 1
ATOM 2521 C CA . GLU A 1 318 ? 12.482 -16.011 -44.710 1.00 42.66 318 GLU A CA 1
ATOM 2522 C C . GLU A 1 318 ? 11.269 -15.458 -43.938 1.00 42.66 318 GLU A C 1
ATOM 2524 O O . GLU A 1 318 ? 10.916 -15.932 -42.856 1.00 42.66 318 GLU A O 1
ATOM 2529 N N . ALA A 1 319 ? 10.626 -14.440 -44.517 1.00 37.06 319 ALA A N 1
ATOM 2530 C CA . ALA A 1 319 ? 9.430 -13.808 -43.974 1.00 37.06 319 ALA A CA 1
ATOM 2531 C C . ALA A 1 319 ? 8.252 -14.798 -43.918 1.00 37.06 319 ALA A C 1
ATOM 2533 O O . ALA A 1 319 ? 7.941 -15.462 -44.905 1.00 37.06 319 ALA A O 1
ATOM 2534 N N . LEU A 1 320 ? 7.577 -14.869 -42.768 1.00 39.06 320 LEU A N 1
ATOM 2535 C CA . LEU A 1 320 ? 6.333 -15.624 -42.601 1.00 39.06 320 LEU A CA 1
ATOM 2536 C C . LEU A 1 320 ? 5.162 -14.868 -43.254 1.00 39.06 320 LEU A C 1
ATOM 2538 O O . LEU A 1 320 ? 4.995 -13.671 -43.021 1.00 39.06 320 LEU A O 1
ATOM 2542 N N . GLU A 1 321 ? 4.364 -15.572 -44.065 1.00 45.06 321 GLU A N 1
ATOM 2543 C CA . GLU A 1 321 ? 3.172 -15.037 -44.742 1.00 45.06 321 GLU A CA 1
ATOM 2544 C C . GLU A 1 321 ? 2.022 -14.703 -43.770 1.00 45.06 321 GLU A C 1
ATOM 2546 O O . GLU A 1 321 ? 1.855 -15.321 -42.718 1.00 45.06 321 GLU A O 1
ATOM 2551 N N . GLU A 1 322 ? 1.214 -13.716 -44.168 1.00 42.06 322 GLU A N 1
ATOM 2552 C CA . GLU A 1 322 ? 0.308 -12.898 -43.344 1.00 42.06 322 GLU A CA 1
ATOM 2553 C C . GLU A 1 322 ? -0.989 -13.588 -42.852 1.00 42.06 322 GLU A C 1
ATOM 2555 O O . GLU A 1 322 ? -1.804 -12.936 -42.211 1.00 42.06 322 GLU A O 1
ATOM 2560 N N . ASP A 1 323 ? -1.191 -14.894 -43.074 1.00 47.66 323 ASP A N 1
ATOM 2561 C CA . ASP A 1 323 ? -2.489 -15.565 -42.841 1.00 47.66 323 ASP A CA 1
ATOM 2562 C C . ASP A 1 323 ? -2.390 -16.921 -42.102 1.00 47.66 323 ASP A C 1
ATOM 2564 O O . ASP A 1 323 ? -2.891 -17.954 -42.557 1.00 47.66 323 ASP A O 1
ATOM 2568 N N . ALA A 1 324 ? -1.787 -16.946 -40.909 1.00 34.19 324 ALA A N 1
ATOM 2569 C CA . ALA A 1 324 ? -1.910 -18.099 -40.009 1.00 34.19 324 ALA A CA 1
ATOM 2570 C C . ALA A 1 324 ? -3.132 -17.933 -39.070 1.00 34.19 324 ALA A C 1
ATOM 2572 O O . ALA A 1 324 ? -3.177 -16.974 -38.295 1.00 34.19 324 ALA A O 1
ATOM 2573 N N . PRO A 1 325 ? -4.132 -18.839 -39.094 1.00 34.22 325 PRO A N 1
ATOM 2574 C CA . PRO A 1 325 ? -5.354 -18.683 -38.310 1.00 34.22 325 PRO A CA 1
ATOM 2575 C C . PRO A 1 325 ? -5.090 -18.882 -36.811 1.00 34.22 325 PRO A C 1
ATOM 2577 O O . PRO A 1 325 ? -4.526 -19.893 -36.391 1.00 34.22 325 PRO A O 1
ATOM 2580 N N . LEU A 1 326 ? -5.537 -17.917 -36.006 1.00 36.06 326 LEU A N 1
ATOM 2581 C CA . LEU A 1 326 ? -5.484 -17.958 -34.544 1.00 36.06 326 LEU A CA 1
ATOM 2582 C C . LEU A 1 326 ? -6.582 -18.893 -34.012 1.00 36.06 326 LEU A C 1
ATOM 2584 O O . LEU A 1 326 ? -7.770 -18.633 -34.216 1.00 36.06 326 LEU A O 1
ATOM 2588 N N . GLY A 1 327 ? -6.169 -19.981 -33.360 1.00 32.72 327 GLY A N 1
ATOM 2589 C CA . GLY A 1 327 ? -7.021 -20.842 -32.534 1.00 32.72 327 GLY A CA 1
ATOM 2590 C C . GLY A 1 327 ? -7.042 -20.412 -31.076 1.00 32.72 327 GLY A C 1
ATOM 2591 O O . GLY A 1 327 ? -6.036 -19.811 -30.632 1.00 32.72 327 GLY A O 1
#

pLDDT: mean 88.97, std 15.77, range [31.73, 98.88]

Organism: NCBI:txid76635

Foldseek 3Di:
DDDPPPPKFKKKKKKKAKPPLVVLVVPDDPSVVLQVCCVPVLVVLLVVLVVVVVVPDDDDWDWDFQDDDPRMTMTITTFFELVNLLSSVVSNLVSQVCCCVPRVVVVPIGIKMAMFMAIPPPPKHKAWAFPDPPPDPDPAPRVVVRSVCVPDDHDVVGTRIDMDFQRVLVRVLQGVVIDRFWHKYALVSLLSLLVVQVVCVPDPDNPVSRACQQKDWPAWDQRVPALVRDTGTIMTGGSCCPDPVNVVVVVVVDDGQHSVNSNVVSVVLVP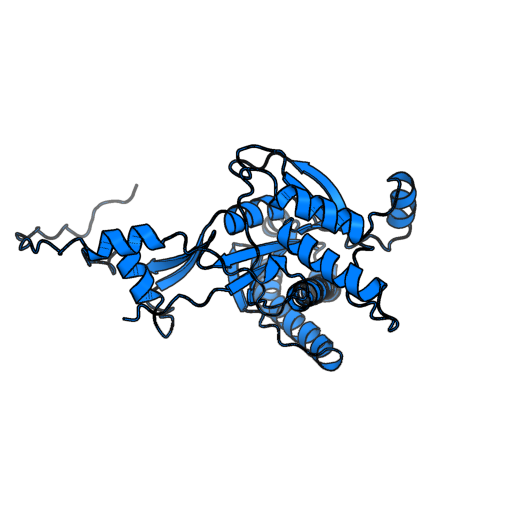DPSHGHAAARCPYPDPRNPDGDDRNCVVVVVVSVPDDDPDDPDDDDDDDDDDDDDD